Protein AF-A0A2V8T1A9-F1 (afdb_monomer_lite)

Structure (mmCIF, N/CA/C/O backbone):
data_AF-A0A2V8T1A9-F1
#
_entry.id   AF-A0A2V8T1A9-F1
#
loop_
_atom_site.group_PDB
_atom_site.id
_atom_site.type_symbol
_atom_site.label_atom_id
_atom_site.label_alt_id
_atom_site.label_comp_id
_atom_site.label_asym_id
_atom_site.label_entity_id
_atom_site.label_seq_id
_atom_site.pdbx_PDB_ins_code
_atom_site.Cartn_x
_atom_site.Cartn_y
_atom_site.Cartn_z
_atom_site.occupancy
_atom_site.B_iso_or_equiv
_atom_site.auth_seq_id
_atom_site.auth_comp_id
_atom_site.auth_asym_id
_atom_site.auth_atom_id
_atom_site.pdbx_PDB_model_num
ATOM 1 N N . MET A 1 1 ? 2.220 25.540 -34.508 1.00 40.56 1 MET A N 1
ATOM 2 C CA . MET A 1 1 ? 2.182 24.066 -34.620 1.00 40.56 1 MET A CA 1
ATOM 3 C C . MET A 1 1 ? 3.247 23.520 -33.691 1.00 40.56 1 MET A C 1
ATOM 5 O O . MET A 1 1 ? 4.371 23.996 -33.775 1.00 40.56 1 MET A O 1
ATOM 9 N N . LYS A 1 2 ? 2.895 22.633 -32.755 1.00 31.25 2 LYS A N 1
ATOM 10 C CA . LYS A 1 2 ? 3.895 21.930 -31.942 1.00 31.25 2 LYS A CA 1
ATOM 11 C C . LYS A 1 2 ? 4.420 20.772 -32.790 1.00 31.25 2 LYS A C 1
ATOM 13 O O . LYS A 1 2 ? 3.633 19.917 -33.177 1.00 31.25 2 LYS A O 1
ATOM 18 N N . THR A 1 3 ? 5.698 20.794 -33.135 1.00 31.41 3 THR A N 1
ATOM 19 C CA . THR A 1 3 ? 6.398 19.665 -33.750 1.00 31.41 3 THR A CA 1
ATOM 20 C C . THR A 1 3 ? 7.050 18.853 -32.640 1.00 31.41 3 THR A C 1
ATOM 22 O O . THR A 1 3 ? 7.765 19.411 -31.810 1.00 31.41 3 THR A O 1
ATOM 25 N N . SER A 1 4 ? 6.781 17.552 -32.615 1.00 38.81 4 SER A N 1
ATOM 26 C CA . SER A 1 4 ? 7.483 16.597 -31.757 1.00 38.81 4 SER A CA 1
ATOM 27 C C . SER A 1 4 ? 8.535 15.887 -32.603 1.00 38.81 4 SER A C 1
ATOM 29 O O . SER A 1 4 ? 8.224 15.440 -33.705 1.00 38.81 4 SER A O 1
ATOM 31 N N . THR A 1 5 ? 9.766 15.796 -32.103 1.00 43.94 5 THR A N 1
ATOM 32 C CA . THR A 1 5 ? 10.889 15.165 -32.810 1.00 43.94 5 THR A CA 1
ATOM 33 C C . THR A 1 5 ? 11.293 13.894 -32.075 1.00 43.94 5 THR A C 1
ATOM 35 O O . THR A 1 5 ? 11.560 13.941 -30.876 1.00 43.94 5 THR A O 1
ATOM 38 N N . ILE A 1 6 ? 11.351 12.770 -32.792 1.00 52.09 6 ILE A N 1
ATOM 39 C CA . ILE A 1 6 ? 11.917 11.511 -32.296 1.00 52.09 6 ILE A CA 1
ATOM 40 C C . ILE A 1 6 ? 13.320 11.384 -32.890 1.00 52.09 6 ILE A C 1
ATOM 42 O O . ILE A 1 6 ? 13.476 11.375 -34.109 1.00 52.09 6 ILE A O 1
ATOM 46 N N . THR A 1 7 ? 14.335 11.310 -32.029 1.00 58.59 7 THR A N 1
ATOM 47 C CA . THR A 1 7 ? 15.741 11.213 -32.439 1.00 58.59 7 THR A CA 1
ATOM 48 C C . THR A 1 7 ? 16.256 9.805 -32.175 1.00 58.59 7 THR A C 1
ATOM 50 O O . THR A 1 7 ? 16.168 9.314 -31.052 1.00 58.59 7 THR A O 1
ATOM 53 N N . PHE A 1 8 ? 16.823 9.169 -33.200 1.00 63.22 8 PHE A N 1
ATOM 54 C CA . PHE A 1 8 ? 17.498 7.880 -33.073 1.00 63.22 8 PHE A CA 1
ATOM 55 C C . PHE A 1 8 ? 19.008 8.095 -33.029 1.00 63.22 8 PHE A C 1
ATOM 57 O O . PHE A 1 8 ? 19.596 8.617 -33.975 1.00 63.22 8 PHE A O 1
ATOM 64 N N . GLU A 1 9 ? 19.637 7.677 -31.934 1.00 73.25 9 GLU A N 1
ATOM 65 C CA . GLU A 1 9 ? 21.089 7.723 -31.786 1.00 73.25 9 GLU A CA 1
ATOM 66 C C . GLU A 1 9 ? 21.690 6.347 -32.063 1.00 73.25 9 GLU A C 1
ATOM 68 O O . GLU A 1 9 ? 21.367 5.35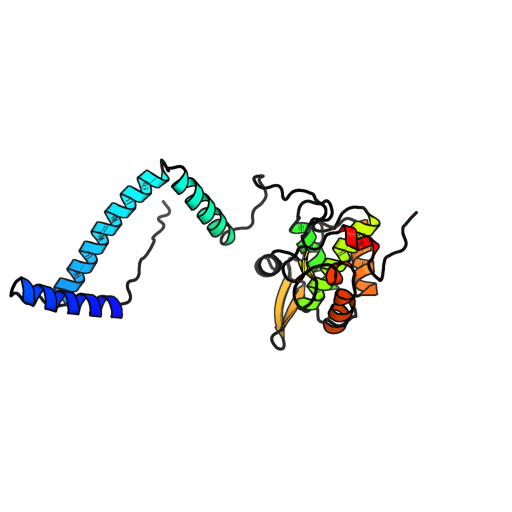4 -31.409 1.00 73.25 9 GLU A O 1
ATOM 73 N N . ILE A 1 10 ? 22.591 6.290 -33.041 1.00 76.69 10 ILE A N 1
ATOM 74 C CA . ILE A 1 10 ? 23.382 5.096 -33.322 1.00 76.69 10 ILE A CA 1
ATOM 75 C C . ILE A 1 10 ? 24.715 5.262 -32.590 1.00 76.69 10 ILE A C 1
ATOM 77 O O . ILE A 1 10 ? 25.430 6.226 -32.872 1.00 76.69 10 ILE A O 1
ATOM 81 N N . PRO A 1 11 ? 25.090 4.344 -31.678 1.00 83.94 11 PRO A N 1
ATOM 82 C CA . PRO A 1 11 ? 26.382 4.408 -31.014 1.00 83.94 11 PRO A CA 1
ATOM 83 C C . PRO A 1 11 ? 27.515 4.451 -32.041 1.00 83.94 11 PRO A C 1
ATOM 85 O O . PRO A 1 11 ? 27.629 3.559 -32.885 1.00 83.94 11 PRO A O 1
ATOM 88 N N . GLU A 1 12 ? 28.375 5.463 -31.945 1.00 83.62 12 GLU A N 1
ATOM 89 C CA . GLU A 1 12 ? 29.445 5.696 -32.921 1.00 83.62 12 GLU A CA 1
ATOM 90 C C . GLU A 1 12 ? 30.392 4.485 -33.026 1.00 83.62 12 GLU A C 1
ATOM 92 O O . GLU A 1 12 ? 30.843 4.152 -34.114 1.00 83.62 12 GLU A O 1
ATOM 97 N N . SER A 1 13 ? 30.602 3.735 -31.938 1.00 80.19 13 SER A N 1
ATOM 98 C CA . SER A 1 13 ? 31.380 2.486 -31.952 1.00 80.19 13 SER A CA 1
ATOM 99 C C . SER A 1 13 ? 30.778 1.397 -32.848 1.00 80.19 13 SER A C 1
ATOM 101 O O . SER A 1 13 ? 31.511 0.672 -33.520 1.00 80.19 13 SER A O 1
ATOM 103 N N . ARG A 1 14 ? 29.444 1.291 -32.905 1.00 81.50 14 ARG A N 1
ATOM 104 C CA . ARG A 1 14 ? 28.756 0.358 -33.810 1.00 81.50 14 ARG A CA 1
ATOM 105 C C . ARG A 1 14 ? 28.807 0.839 -35.247 1.00 81.50 14 ARG A C 1
ATOM 107 O O . ARG A 1 14 ? 29.031 0.031 -36.143 1.00 81.50 14 ARG A O 1
ATOM 114 N N . LEU A 1 15 ? 28.618 2.141 -35.458 1.00 82.75 15 LEU A N 1
ATOM 115 C CA . LEU A 1 15 ? 28.684 2.729 -36.791 1.00 82.75 15 LEU A CA 1
ATOM 116 C C . LEU A 1 15 ? 30.089 2.571 -37.385 1.00 82.75 15 LEU A C 1
ATOM 118 O O . LEU A 1 15 ? 30.219 2.221 -38.553 1.00 82.75 15 LEU A O 1
ATOM 122 N N . GLN A 1 16 ? 31.132 2.745 -36.572 1.00 84.50 16 GLN A N 1
ATOM 123 C CA . GLN A 1 16 ? 32.522 2.528 -36.971 1.00 84.50 16 GLN A CA 1
ATOM 124 C C . GLN A 1 16 ? 32.802 1.068 -37.335 1.00 84.50 16 GLN A C 1
ATOM 126 O O . GLN A 1 16 ? 33.364 0.828 -38.400 1.00 84.50 16 GLN A O 1
ATOM 131 N N . SER A 1 17 ? 32.364 0.105 -36.511 1.00 85.31 17 SER A N 1
ATOM 132 C CA . SER A 1 17 ? 32.513 -1.331 -36.813 1.00 85.31 17 SER A CA 1
ATOM 133 C C . SER A 1 17 ? 31.833 -1.697 -38.133 1.00 85.31 17 SER A C 1
ATOM 135 O O . SER A 1 17 ? 32.455 -2.288 -39.009 1.00 85.31 17 SER A O 1
ATOM 137 N N . LEU A 1 18 ? 30.583 -1.261 -38.315 1.00 83.75 18 LEU A N 1
ATOM 138 C CA . LEU A 1 18 ? 29.806 -1.537 -39.523 1.00 83.75 18 LEU A CA 1
ATOM 139 C C . LEU A 1 18 ? 30.418 -0.882 -40.767 1.00 83.75 18 LEU A C 1
ATOM 141 O O . LEU A 1 18 ? 30.467 -1.489 -41.832 1.00 83.75 18 LEU A O 1
ATOM 145 N N . THR A 1 19 ? 30.894 0.359 -40.640 1.00 88.19 19 THR A N 1
ATOM 146 C CA . THR A 1 19 ? 31.527 1.082 -41.751 1.00 88.19 19 THR A CA 1
ATOM 147 C C . THR A 1 19 ? 32.824 0.394 -42.178 1.00 88.19 19 THR A C 1
ATOM 149 O O . THR A 1 19 ? 33.081 0.293 -43.376 1.00 88.19 19 THR A O 1
ATOM 152 N N . ALA A 1 20 ? 33.620 -0.100 -41.223 1.00 84.31 20 ALA A N 1
ATOM 153 C CA . ALA A 1 20 ? 34.853 -0.830 -41.509 1.00 84.31 20 ALA A CA 1
ATOM 154 C C . ALA A 1 20 ? 34.568 -2.173 -42.204 1.00 84.31 20 ALA A C 1
ATOM 156 O O . ALA A 1 20 ? 35.136 -2.451 -43.255 1.00 84.31 20 ALA A O 1
ATOM 157 N N . GLU A 1 21 ? 33.612 -2.951 -41.689 1.00 87.88 21 GLU A N 1
ATOM 158 C CA . GLU A 1 21 ? 33.200 -4.226 -42.295 1.00 87.88 21 GLU A CA 1
ATOM 159 C C . GLU A 1 21 ? 32.645 -4.046 -43.717 1.00 87.88 21 GLU A C 1
ATOM 161 O O . GLU A 1 21 ? 32.976 -4.807 -44.628 1.00 87.88 21 GLU A O 1
ATOM 166 N N . LEU A 1 22 ? 31.834 -3.006 -43.941 1.00 86.06 22 LEU A N 1
ATOM 167 C CA . LEU A 1 22 ? 31.307 -2.688 -45.269 1.00 86.06 22 LEU A CA 1
ATOM 168 C C . LEU A 1 22 ? 32.400 -2.215 -46.226 1.00 86.06 22 LEU A C 1
ATOM 170 O O . LEU A 1 22 ? 32.347 -2.550 -47.407 1.00 86.06 22 LEU A O 1
ATOM 174 N N . GLN A 1 23 ? 33.390 -1.461 -45.747 1.00 87.75 23 GLN A N 1
ATOM 175 C CA . GLN A 1 23 ? 34.533 -1.059 -46.565 1.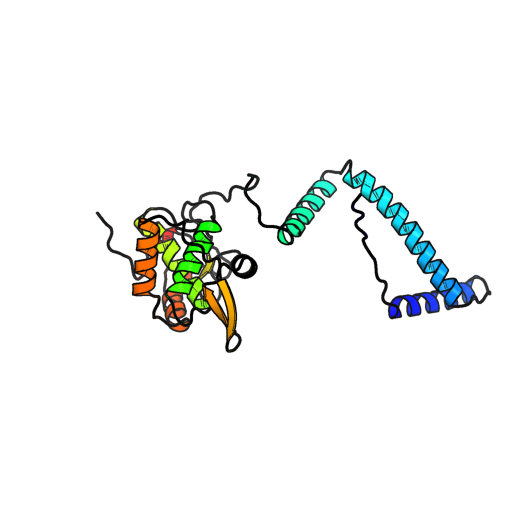00 87.75 23 GLN A CA 1
ATOM 176 C C . GLN A 1 23 ? 35.310 -2.277 -47.060 1.00 87.75 23 GLN A C 1
ATOM 178 O O . GLN A 1 23 ? 35.586 -2.370 -48.259 1.00 87.75 23 GLN A O 1
ATOM 183 N N . ASP A 1 24 ? 35.607 -3.215 -46.161 1.00 86.25 24 ASP A N 1
ATOM 184 C CA . ASP A 1 24 ? 36.315 -4.450 -46.494 1.00 86.25 24 ASP A CA 1
ATOM 185 C C . ASP A 1 24 ? 35.513 -5.302 -47.488 1.00 86.25 24 ASP A C 1
ATOM 187 O O . ASP A 1 24 ? 36.070 -5.780 -48.480 1.00 86.25 24 ASP A O 1
ATOM 191 N N . SER A 1 25 ? 34.194 -5.422 -47.293 1.00 85.19 25 SER A N 1
ATOM 192 C CA . SER A 1 25 ? 33.310 -6.158 -48.210 1.00 85.19 25 SER A CA 1
ATOM 193 C C . SER A 1 25 ? 33.217 -5.497 -49.589 1.00 85.19 25 SER A C 1
ATOM 195 O O . SER A 1 25 ? 33.395 -6.164 -50.603 1.00 85.19 25 SER A O 1
ATOM 197 N N . ILE A 1 26 ? 32.999 -4.178 -49.662 1.00 84.50 26 ILE A N 1
ATOM 198 C CA . ILE A 1 26 ? 32.898 -3.447 -50.939 1.00 84.50 26 ILE A CA 1
ATOM 199 C C . ILE A 1 26 ? 34.225 -3.513 -51.701 1.00 84.50 26 ILE A C 1
ATOM 201 O O . ILE A 1 26 ? 34.236 -3.660 -52.925 1.00 84.50 26 ILE A O 1
ATOM 205 N N . LYS A 1 27 ? 35.352 -3.437 -50.990 1.00 87.12 27 LYS A N 1
ATOM 206 C CA . LYS A 1 27 ? 36.679 -3.595 -51.585 1.00 87.12 27 LYS A CA 1
ATOM 207 C C . LYS A 1 27 ? 36.878 -5.006 -52.140 1.00 87.12 27 LYS A C 1
ATOM 209 O O . LYS A 1 27 ? 37.437 -5.138 -53.228 1.00 87.12 27 LYS A O 1
ATOM 214 N N . ALA A 1 28 ? 36.413 -6.034 -51.430 1.00 85.19 28 ALA A N 1
ATOM 215 C CA . ALA A 1 28 ? 36.489 -7.423 -51.878 1.00 85.19 28 ALA A CA 1
ATOM 216 C C . ALA A 1 28 ? 35.598 -7.701 -53.103 1.00 85.19 28 ALA A C 1
ATOM 218 O O . ALA A 1 28 ? 36.047 -8.365 -54.037 1.00 85.19 28 ALA A O 1
ATOM 219 N N . ASP A 1 29 ? 34.382 -7.152 -53.130 1.00 82.94 29 ASP A N 1
ATOM 220 C CA . ASP A 1 29 ? 33.377 -7.459 -54.155 1.00 82.94 29 ASP A CA 1
ATOM 221 C C . ASP A 1 29 ? 33.501 -6.577 -55.408 1.00 82.94 29 ASP A C 1
ATOM 223 O O . ASP A 1 29 ? 33.353 -7.049 -56.537 1.00 82.94 29 ASP A O 1
ATOM 227 N N . CYS A 1 30 ? 33.796 -5.288 -55.223 1.00 83.00 30 CYS A N 1
ATOM 228 C CA . CYS A 1 30 ? 33.811 -4.284 -56.292 1.00 83.00 30 CYS A CA 1
ATOM 229 C C . CYS A 1 30 ? 35.227 -3.797 -56.645 1.00 83.00 30 CYS A C 1
ATOM 231 O O . CYS A 1 30 ? 35.384 -2.956 -57.534 1.00 83.00 30 CYS A O 1
ATOM 233 N N . GLY A 1 31 ? 36.261 -4.259 -55.928 1.00 83.94 31 GLY A N 1
ATOM 234 C CA . GLY A 1 31 ? 37.667 -3.897 -56.161 1.00 83.94 31 GLY A CA 1
ATOM 235 C C . GLY A 1 31 ? 38.014 -2.427 -55.888 1.00 83.94 31 GLY A C 1
ATOM 236 O O . GLY A 1 31 ? 39.126 -1.996 -56.188 1.00 83.94 31 GLY A O 1
ATOM 237 N N . THR A 1 32 ? 37.074 -1.647 -55.351 1.00 80.69 32 THR A N 1
ATOM 238 C CA . THR A 1 32 ? 37.191 -0.194 -55.175 1.00 80.69 32 THR A CA 1
ATOM 239 C C . THR A 1 32 ? 37.176 0.148 -53.693 1.00 80.69 32 THR A C 1
ATOM 241 O O . THR A 1 32 ? 36.273 -0.253 -52.964 1.00 80.69 32 THR A O 1
ATOM 244 N N . GLU A 1 33 ? 38.171 0.911 -53.245 1.00 85.44 33 GLU A N 1
ATOM 245 C CA . GLU A 1 33 ? 38.298 1.332 -51.851 1.00 85.44 33 GLU A CA 1
ATOM 246 C C . GLU A 1 33 ? 37.738 2.745 -51.674 1.00 85.44 33 GLU A C 1
ATOM 248 O O . GLU A 1 33 ? 38.315 3.731 -52.137 1.00 85.44 33 GLU A O 1
ATOM 253 N N . TYR A 1 34 ? 36.586 2.839 -51.015 1.00 85.25 34 TYR A N 1
ATOM 254 C CA . TYR A 1 34 ? 35.950 4.116 -50.703 1.00 85.25 34 TYR A CA 1
ATOM 255 C C . TYR A 1 34 ? 36.413 4.631 -49.341 1.00 85.25 34 TYR A C 1
ATOM 257 O O . TYR A 1 34 ? 36.626 3.825 -48.436 1.00 85.25 34 TYR A O 1
ATOM 265 N N . PRO A 1 35 ? 36.527 5.956 -49.139 1.00 90.75 35 PRO A N 1
ATOM 266 C CA . PRO A 1 35 ? 36.797 6.513 -47.820 1.00 90.75 35 PRO A CA 1
ATOM 267 C C . PRO A 1 35 ? 35.728 6.096 -46.802 1.00 90.75 35 PRO A C 1
ATOM 269 O O . PRO A 1 35 ? 34.532 6.121 -47.104 1.00 90.75 35 PRO A O 1
ATOM 272 N N . LEU A 1 36 ? 36.147 5.798 -45.568 1.00 81.38 36 LEU A N 1
ATOM 273 C CA . LEU A 1 36 ? 35.234 5.443 -44.473 1.00 81.38 36 LEU A CA 1
ATOM 274 C C . LEU A 1 36 ? 34.152 6.509 -44.249 1.00 81.38 36 LEU A C 1
ATOM 276 O O . LEU A 1 36 ? 33.008 6.173 -43.974 1.00 81.38 36 LEU A O 1
ATOM 280 N N . SER A 1 37 ? 34.472 7.796 -44.418 1.00 84.25 37 SER A N 1
ATOM 281 C CA . SER A 1 37 ? 33.490 8.882 -44.305 1.00 84.25 37 SER A CA 1
ATOM 282 C C . SER A 1 37 ? 32.392 8.808 -45.369 1.00 84.25 37 SER A C 1
ATOM 284 O O . SER A 1 37 ? 31.233 9.085 -45.070 1.00 84.25 37 SER A O 1
ATOM 286 N N . THR A 1 38 ? 32.734 8.406 -46.595 1.00 87.12 38 THR A N 1
ATOM 287 C CA . THR A 1 38 ? 31.775 8.227 -47.690 1.00 87.12 38 THR A CA 1
ATOM 288 C C . THR A 1 38 ? 30.838 7.065 -47.392 1.00 87.12 38 THR A C 1
ATOM 290 O O . THR A 1 38 ? 29.626 7.237 -47.464 1.00 87.12 38 THR A O 1
ATOM 293 N N . ILE A 1 39 ? 31.386 5.919 -46.978 1.00 85.06 39 ILE A N 1
ATOM 294 C CA . ILE A 1 39 ? 30.593 4.736 -46.615 1.00 85.06 39 ILE A CA 1
ATOM 295 C C . ILE A 1 39 ? 29.688 5.053 -45.424 1.00 85.06 39 ILE A C 1
ATOM 297 O O . ILE A 1 39 ? 28.495 4.772 -45.471 1.00 85.06 39 ILE A O 1
ATOM 301 N N . ARG A 1 40 ? 30.228 5.709 -44.390 1.00 88.25 40 ARG A N 1
ATOM 302 C CA . ARG A 1 40 ? 29.473 6.133 -43.206 1.00 88.25 40 ARG A CA 1
ATOM 303 C C . ARG A 1 40 ? 28.272 6.990 -43.591 1.00 88.25 40 ARG A C 1
ATOM 305 O O . ARG A 1 40 ? 27.164 6.703 -43.152 1.00 88.25 40 ARG A O 1
ATOM 312 N N . ASN A 1 41 ? 28.480 8.019 -44.412 1.00 86.44 41 ASN A N 1
ATOM 313 C CA . ASN A 1 41 ? 27.393 8.898 -44.839 1.00 86.44 41 ASN A CA 1
ATOM 314 C C . ASN A 1 41 ? 26.350 8.132 -45.663 1.00 86.44 41 ASN A C 1
ATOM 316 O O . ASN A 1 41 ? 25.164 8.265 -45.398 1.00 86.44 41 ASN A O 1
ATOM 320 N N . SER A 1 42 ? 26.774 7.249 -46.572 1.00 87.06 42 SER A N 1
ATOM 321 C CA . SER A 1 42 ? 25.847 6.416 -47.349 1.00 87.06 42 SER A CA 1
ATOM 322 C C . SER A 1 42 ? 25.041 5.440 -46.490 1.00 87.06 42 SER A C 1
ATOM 324 O O . SER A 1 42 ? 23.867 5.219 -46.769 1.00 87.06 42 SER A O 1
ATOM 326 N N . VAL A 1 43 ? 25.636 4.872 -45.437 1.00 83.12 43 VAL A N 1
ATOM 327 C CA . VAL A 1 43 ? 24.919 4.026 -44.468 1.00 83.12 43 VAL A CA 1
ATOM 328 C C . VAL A 1 43 ? 23.874 4.845 -43.717 1.00 83.12 43 VAL A C 1
ATOM 330 O O . VAL A 1 43 ? 22.741 4.392 -43.572 1.00 83.12 43 VAL A O 1
ATOM 333 N N . VAL A 1 44 ? 24.230 6.052 -43.271 1.00 81.69 44 VAL A N 1
ATOM 334 C CA . VAL A 1 44 ? 23.299 6.958 -42.584 1.00 81.69 44 VAL A CA 1
ATOM 335 C C . VAL A 1 44 ? 22.148 7.365 -43.506 1.00 81.69 44 VAL A C 1
ATOM 337 O O . VAL A 1 44 ? 20.993 7.249 -43.104 1.00 81.69 44 VAL A O 1
ATOM 340 N N . ASP A 1 45 ? 22.437 7.755 -44.747 1.00 82.50 45 ASP A N 1
ATOM 341 C CA . ASP A 1 45 ? 21.420 8.139 -45.733 1.00 82.50 45 ASP A CA 1
ATOM 342 C C . ASP A 1 45 ? 20.503 6.960 -46.086 1.00 82.50 45 ASP A C 1
ATOM 344 O O . ASP A 1 45 ? 19.280 7.103 -46.152 1.00 82.50 45 ASP A O 1
ATOM 348 N N . TRP A 1 46 ? 21.075 5.765 -46.266 1.00 83.75 46 TRP A N 1
ATOM 349 C CA . TRP A 1 46 ? 20.309 4.552 -46.538 1.00 83.75 46 TRP A CA 1
ATOM 350 C C . TRP A 1 46 ? 19.375 4.205 -45.376 1.00 83.75 46 TRP A C 1
ATOM 352 O O . TRP A 1 46 ? 18.187 3.961 -45.602 1.00 83.75 46 TRP A O 1
ATOM 362 N N . LEU A 1 47 ? 19.877 4.243 -44.137 1.00 78.38 47 LEU A N 1
ATOM 363 C CA . LEU A 1 47 ? 19.059 4.037 -42.941 1.00 78.38 47 LEU A CA 1
ATOM 364 C C . LEU A 1 47 ? 17.951 5.088 -42.837 1.00 78.38 47 LEU A C 1
ATOM 366 O O . LEU A 1 47 ? 16.809 4.720 -42.567 1.00 78.38 47 LEU A O 1
ATOM 370 N N . GLY A 1 48 ? 18.265 6.356 -43.114 1.00 74.69 48 GLY A N 1
ATOM 371 C CA . GLY A 1 48 ? 17.291 7.449 -43.152 1.00 74.69 48 GLY A CA 1
ATOM 372 C C . GLY A 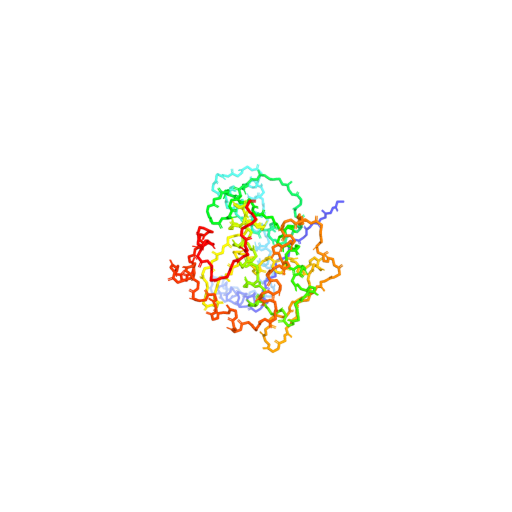1 48 ? 16.160 7.179 -44.144 1.00 74.69 48 GLY A C 1
ATOM 373 O O . GLY A 1 48 ? 14.997 7.157 -43.759 1.00 74.69 48 GLY A O 1
ATOM 374 N N . SER A 1 49 ? 16.495 6.835 -45.390 1.00 74.31 49 SER A N 1
ATOM 375 C CA . SER A 1 49 ? 15.487 6.528 -46.418 1.00 74.31 49 SER A CA 1
ATOM 376 C C . SER A 1 49 ? 14.603 5.324 -46.066 1.00 74.31 49 SER A C 1
ATOM 378 O O . SER A 1 49 ? 13.428 5.273 -46.422 1.00 74.31 49 SER A O 1
ATOM 380 N N . ARG A 1 50 ? 15.156 4.333 -45.353 1.00 74.62 50 ARG A N 1
ATOM 381 C CA . ARG A 1 50 ? 14.412 3.149 -44.910 1.00 74.62 50 ARG A CA 1
ATOM 382 C C . ARG A 1 50 ? 13.473 3.482 -43.753 1.00 74.62 50 ARG A C 1
ATOM 384 O O . ARG A 1 50 ? 12.382 2.924 -43.691 1.00 74.62 50 ARG A O 1
ATOM 391 N N . LEU A 1 51 ? 13.905 4.370 -42.858 1.00 72.44 51 LEU A N 1
ATOM 392 C CA . LEU A 1 51 ? 13.093 4.897 -41.764 1.00 72.44 51 LEU A CA 1
ATOM 393 C C . LEU A 1 51 ? 11.901 5.689 -42.300 1.00 72.44 51 LEU A C 1
ATOM 395 O O . LEU A 1 51 ? 10.799 5.462 -41.821 1.00 72.44 51 LEU A O 1
ATOM 399 N N . ASP A 1 52 ? 12.085 6.520 -43.326 1.00 70.56 52 ASP A N 1
ATOM 400 C CA . ASP A 1 52 ? 10.979 7.275 -43.932 1.00 70.56 52 ASP A CA 1
ATOM 401 C C . ASP A 1 52 ? 9.883 6.347 -44.483 1.00 70.56 52 ASP A C 1
ATOM 403 O O . ASP A 1 52 ? 8.705 6.526 -44.181 1.00 70.56 52 ASP A O 1
ATOM 407 N N . VAL A 1 53 ? 10.265 5.285 -45.202 1.00 72.00 53 VAL A N 1
ATOM 408 C CA . VAL A 1 53 ? 9.311 4.281 -45.716 1.00 72.00 53 VAL A CA 1
ATOM 409 C C . VAL A 1 53 ? 8.611 3.525 -44.582 1.00 72.00 53 VAL A C 1
ATOM 411 O O . VAL A 1 53 ? 7.415 3.256 -44.658 1.00 72.00 53 VAL A O 1
ATOM 414 N N . LEU A 1 54 ? 9.341 3.181 -43.518 1.00 66.88 54 LEU A N 1
ATOM 415 C CA . LEU A 1 54 ? 8.751 2.549 -42.334 1.00 66.88 54 LEU A CA 1
ATOM 416 C C . LEU A 1 54 ? 7.779 3.485 -41.607 1.00 66.88 54 LEU A C 1
ATOM 418 O O . LEU A 1 54 ? 6.795 3.012 -41.046 1.00 66.88 54 LEU A O 1
ATOM 422 N N . LEU A 1 55 ? 8.046 4.792 -41.605 1.00 63.88 55 LEU A N 1
ATOM 423 C CA . LEU A 1 55 ? 7.176 5.790 -40.991 1.00 63.88 55 LEU A CA 1
ATOM 424 C C . LEU A 1 55 ? 5.882 5.981 -41.786 1.00 63.88 55 LEU A C 1
ATOM 426 O O . LEU A 1 55 ? 4.823 6.088 -41.170 1.00 63.88 55 LEU A O 1
ATOM 430 N N . GLU A 1 56 ? 5.942 5.979 -43.119 1.00 68.94 56 GLU A N 1
ATOM 431 C CA . GLU A 1 56 ? 4.739 6.010 -43.963 1.00 68.94 56 GLU A CA 1
ATOM 432 C C . GLU A 1 56 ? 3.868 4.759 -43.752 1.00 68.94 56 GLU A C 1
ATOM 434 O O . GLU A 1 56 ? 2.673 4.888 -43.483 1.00 68.94 56 GLU A O 1
ATOM 439 N N . ASP A 1 57 ? 4.462 3.558 -43.754 1.00 69.06 57 ASP A N 1
ATOM 440 C CA . ASP A 1 57 ? 3.736 2.302 -43.485 1.00 69.06 57 ASP A CA 1
ATOM 441 C C . ASP A 1 57 ? 3.136 2.271 -42.068 1.00 69.06 57 ASP A C 1
ATOM 443 O O . ASP A 1 57 ? 1.989 1.867 -41.861 1.00 69.06 57 ASP A O 1
ATOM 447 N N . ALA A 1 58 ? 3.885 2.760 -41.075 1.00 61.78 58 ALA A N 1
ATOM 448 C CA . ALA A 1 58 ? 3.385 2.887 -39.713 1.00 61.78 58 ALA A CA 1
ATOM 449 C C . ALA A 1 58 ? 2.191 3.849 -39.634 1.00 61.78 58 ALA A C 1
ATOM 451 O O . ALA A 1 58 ? 1.248 3.578 -38.893 1.00 61.78 58 ALA A O 1
ATOM 452 N N . PHE A 1 59 ? 2.200 4.947 -40.393 1.00 58.38 59 PHE A N 1
ATOM 453 C CA . PHE A 1 59 ? 1.105 5.915 -40.410 1.00 58.38 59 PHE A CA 1
ATOM 454 C C . PHE A 1 59 ? -0.185 5.319 -40.994 1.00 58.38 59 PHE A C 1
ATOM 456 O O . PHE A 1 59 ? -1.261 5.473 -40.407 1.00 58.38 59 PHE A O 1
ATOM 463 N N . ASP A 1 60 ? -0.085 4.570 -42.090 1.00 65.12 60 ASP A N 1
ATOM 464 C CA . ASP A 1 60 ? -1.232 3.872 -42.681 1.00 65.12 60 ASP A CA 1
ATOM 465 C C . ASP A 1 60 ? -1.793 2.806 -41.726 1.00 65.12 60 ASP A C 1
ATOM 467 O O . ASP A 1 60 ? -3.003 2.738 -41.485 1.00 65.12 60 ASP A O 1
ATOM 471 N N . ARG A 1 61 ? -0.918 2.027 -41.081 1.00 57.81 61 ARG A N 1
ATOM 472 C CA . ARG A 1 61 ? -1.329 1.027 -40.080 1.00 57.81 61 ARG A CA 1
ATOM 473 C C . ARG A 1 61 ? -1.924 1.653 -38.825 1.00 57.81 61 ARG A C 1
ATOM 475 O O . ARG A 1 61 ? -2.818 1.068 -38.228 1.00 57.81 61 ARG A O 1
ATOM 482 N N . LEU A 1 62 ? -1.476 2.838 -38.428 1.00 54.34 62 LEU A N 1
ATOM 483 C CA . LEU A 1 62 ? -2.032 3.574 -37.290 1.00 54.34 62 LEU A CA 1
ATOM 484 C C . LEU A 1 62 ? -3.404 4.179 -37.593 1.00 54.34 62 LEU A C 1
ATOM 486 O O . LEU A 1 62 ? -4.251 4.270 -36.705 1.00 54.34 62 LEU A O 1
ATOM 490 N N . THR A 1 63 ? -3.637 4.596 -38.836 1.00 57.81 63 THR A N 1
ATOM 491 C CA . THR A 1 63 ? -4.906 5.211 -39.250 1.00 57.81 63 THR A CA 1
ATOM 492 C C . THR A 1 63 ? -5.960 4.185 -39.667 1.00 57.81 63 THR A C 1
ATOM 494 O O . THR A 1 63 ? -7.152 4.496 -39.660 1.00 57.81 63 THR A O 1
ATOM 497 N N . SER A 1 64 ? -5.564 2.952 -39.995 1.00 54.59 64 SER A N 1
ATOM 498 C CA . SER A 1 64 ? -6.468 1.826 -40.276 1.00 54.59 64 SER A CA 1
ATOM 499 C C . SER A 1 64 ? -5.879 0.483 -39.798 1.00 54.59 64 SER A C 1
ATOM 501 O O . SER A 1 64 ? -5.499 -0.354 -40.620 1.00 54.59 64 SER A O 1
ATOM 503 N N . PRO A 1 65 ? -5.796 0.253 -38.472 1.00 54.81 65 PRO A N 1
ATOM 504 C CA . PRO A 1 65 ? -5.097 -0.898 -37.901 1.00 54.81 65 PRO A CA 1
ATOM 505 C C . PRO A 1 65 ? -5.836 -2.226 -38.085 1.00 54.81 65 PRO A C 1
ATOM 507 O O . PRO A 1 65 ? -7.065 -2.305 -38.035 1.00 54.81 65 PRO A O 1
ATOM 510 N N . SER A 1 66 ? -5.061 -3.306 -38.218 1.00 57.28 66 SER A N 1
ATOM 511 C CA . SER A 1 66 ? -5.565 -4.676 -38.083 1.00 57.28 66 SER A CA 1
ATOM 512 C C . SER A 1 66 ? -5.936 -4.987 -36.622 1.00 57.28 66 SER A C 1
ATOM 514 O O . SER A 1 66 ? -5.529 -4.279 -35.703 1.00 57.28 66 SER A O 1
ATOM 516 N N . PHE A 1 67 ? -6.698 -6.059 -36.374 1.00 44.88 67 PHE A N 1
ATOM 517 C CA . PHE A 1 67 ? -7.113 -6.423 -35.010 1.00 44.88 67 PHE A CA 1
ATOM 518 C C . PHE A 1 67 ? -5.927 -6.728 -34.074 1.00 44.88 67 PHE A C 1
ATOM 520 O O . PHE A 1 67 ? -5.965 -6.368 -32.900 1.00 44.88 67 PHE A O 1
ATOM 527 N N . GLU A 1 68 ? -4.868 -7.368 -34.579 1.00 46.12 68 GLU A N 1
ATOM 528 C CA . GLU A 1 68 ? -3.665 -7.651 -33.782 1.00 46.12 68 GLU A CA 1
ATOM 529 C C . GLU A 1 68 ? -2.849 -6.387 -33.514 1.00 46.12 68 GLU A C 1
ATOM 531 O O . GLU A 1 68 ? -2.438 -6.177 -32.374 1.00 46.12 68 GLU A O 1
ATOM 536 N N . ASP A 1 69 ? -2.714 -5.507 -34.510 1.00 49.16 69 ASP A N 1
ATOM 537 C CA . ASP A 1 69 ? -2.032 -4.223 -34.333 1.00 49.16 69 ASP A CA 1
ATOM 538 C C . ASP A 1 69 ? -2.781 -3.337 -33.335 1.00 49.16 69 ASP A C 1
ATOM 540 O O . ASP A 1 69 ? -2.171 -2.785 -32.427 1.00 49.16 69 ASP A O 1
ATOM 544 N N . ALA A 1 70 ? -4.111 -3.257 -33.430 1.00 47.75 70 ALA A N 1
ATOM 545 C CA . ALA A 1 70 ? -4.935 -2.495 -32.495 1.00 47.75 70 ALA A CA 1
ATOM 546 C C . ALA A 1 70 ? -4.811 -3.013 -31.052 1.00 47.75 70 ALA A C 1
ATOM 548 O O . ALA A 1 70 ? -4.769 -2.216 -30.115 1.00 47.75 70 ALA A O 1
ATOM 549 N N . ARG A 1 71 ? -4.718 -4.336 -30.859 1.00 51.16 71 ARG A N 1
ATOM 550 C CA . ARG A 1 71 ? -4.521 -4.946 -29.535 1.00 51.16 71 ARG A CA 1
ATOM 551 C C . ARG A 1 71 ? -3.131 -4.648 -28.973 1.00 51.16 71 ARG A C 1
ATOM 553 O O . ARG A 1 71 ? -3.007 -4.334 -27.791 1.00 51.16 71 ARG A O 1
ATOM 560 N N . ASP A 1 72 ? -2.096 -4.744 -29.798 1.00 51.62 72 ASP A N 1
ATOM 561 C CA . ASP A 1 72 ? -0.726 -4.472 -29.364 1.00 51.62 72 ASP A CA 1
ATOM 562 C C . ASP A 1 72 ? -0.510 -2.972 -29.110 1.00 51.62 72 ASP A C 1
ATOM 564 O O . ASP A 1 72 ? 0.141 -2.619 -28.125 1.00 51.62 72 ASP A O 1
ATOM 568 N N . PHE A 1 73 ? -1.144 -2.095 -29.900 1.00 51.75 73 PHE A N 1
ATOM 569 C CA . PHE A 1 73 ? -1.219 -0.658 -29.628 1.00 51.75 73 PHE A CA 1
ATOM 570 C C . PHE A 1 73 ? -1.985 -0.354 -28.344 1.00 51.75 73 PHE A C 1
ATOM 572 O O . PHE A 1 73 ? -1.513 0.463 -27.565 1.00 51.75 73 PHE A O 1
ATOM 579 N N . ALA A 1 74 ? -3.110 -1.022 -28.075 1.00 50.81 74 ALA A N 1
ATOM 580 C CA . ALA A 1 74 ? -3.831 -0.864 -26.812 1.00 50.81 74 ALA A CA 1
ATOM 581 C C . ALA A 1 74 ? -2.954 -1.251 -25.612 1.00 50.81 74 ALA A C 1
ATOM 583 O O . ALA A 1 74 ? -2.879 -0.503 -24.645 1.00 50.81 74 ALA A O 1
ATOM 584 N N . ARG A 1 75 ? -2.190 -2.346 -25.714 1.00 55.34 75 ARG A N 1
ATOM 585 C CA . ARG A 1 75 ? -1.215 -2.735 -24.683 1.00 55.34 75 ARG A CA 1
ATOM 586 C C . ARG A 1 75 ? -0.092 -1.701 -24.519 1.00 55.34 75 ARG A C 1
ATOM 588 O O . ARG A 1 75 ? 0.318 -1.418 -23.402 1.00 55.34 75 ARG A O 1
ATOM 595 N N . MET A 1 76 ? 0.409 -1.134 -25.616 1.00 54.12 76 MET A N 1
ATOM 596 C CA . MET A 1 76 ? 1.443 -0.091 -25.576 1.00 54.12 76 MET A CA 1
ATOM 597 C C . MET A 1 76 ? 0.918 1.249 -25.043 1.00 54.12 76 MET A C 1
ATOM 599 O O . MET A 1 76 ? 1.663 1.971 -24.387 1.00 54.12 76 MET A O 1
ATOM 603 N N . LEU A 1 77 ? -0.347 1.585 -25.305 1.00 53.09 77 LEU A N 1
ATOM 604 C CA . LEU A 1 77 ? -1.028 2.745 -24.732 1.00 53.09 77 LEU A CA 1
ATOM 605 C C . LEU A 1 77 ? -1.279 2.536 -23.236 1.00 53.09 77 LEU A C 1
ATOM 607 O O . LEU A 1 77 ? -0.972 3.439 -22.473 1.00 53.09 77 LEU A O 1
ATOM 611 N N . ASP A 1 78 ? -1.679 1.338 -22.800 1.00 49.69 78 ASP A N 1
ATOM 612 C CA . ASP A 1 78 ? -1.761 0.979 -21.374 1.00 49.69 78 ASP A CA 1
ATOM 613 C C . ASP A 1 78 ? -0.389 1.097 -20.674 1.00 49.69 78 ASP A C 1
ATOM 615 O O . ASP A 1 78 ? -0.289 1.519 -19.522 1.00 49.69 78 ASP A O 1
ATOM 619 N N . GLU A 1 79 ? 0.701 0.751 -21.366 1.00 46.34 79 GLU A N 1
ATOM 620 C CA . GLU A 1 79 ? 2.076 0.895 -20.864 1.00 46.34 79 GLU A CA 1
ATOM 621 C C . GLU A 1 79 ? 2.602 2.348 -20.931 1.00 46.34 79 GLU A C 1
ATOM 623 O O . GLU A 1 79 ? 3.471 2.728 -20.140 1.00 46.34 79 GLU A O 1
ATOM 628 N N . GLY A 1 80 ? 2.081 3.166 -21.852 1.00 36.06 80 GLY A N 1
ATOM 629 C CA . GLY A 1 80 ? 2.435 4.575 -22.058 1.00 36.06 80 GLY A CA 1
ATOM 630 C C . GLY A 1 80 ? 1.650 5.553 -21.174 1.00 36.06 80 GLY A C 1
ATOM 631 O O . GLY A 1 80 ? 2.244 6.485 -20.631 1.00 36.06 80 GLY A O 1
ATOM 632 N N . GLU A 1 81 ? 0.357 5.307 -20.950 1.00 33.50 81 GLU A N 1
ATOM 633 C CA . GLU A 1 81 ? -0.487 6.024 -19.980 1.00 33.50 81 GLU A CA 1
ATOM 634 C C . GLU A 1 81 ? 0.005 5.798 -18.542 1.00 33.50 81 GLU A C 1
ATOM 636 O O . GLU A 1 81 ? -0.027 6.719 -17.730 1.00 33.50 81 GLU A O 1
ATOM 641 N N . LYS A 1 82 ? 0.617 4.641 -18.241 1.00 39.88 82 LYS A N 1
ATOM 642 C CA . LYS A 1 82 ? 1.331 4.403 -16.969 1.00 39.88 82 LYS A CA 1
ATOM 643 C C . LYS A 1 82 ? 2.501 5.368 -16.701 1.00 39.88 82 LYS A C 1
ATOM 645 O O . LYS A 1 82 ? 2.983 5.420 -15.572 1.00 39.88 82 LYS A O 1
ATOM 650 N N . LYS A 1 83 ? 2.983 6.121 -17.701 1.00 35.09 83 LYS A N 1
ATOM 651 C CA . LYS A 1 83 ? 4.120 7.058 -17.575 1.00 35.09 83 LYS A CA 1
ATOM 652 C C . LYS A 1 83 ? 3.762 8.542 -17.699 1.00 35.09 83 LYS A C 1
ATOM 654 O O . LYS A 1 83 ? 4.626 9.368 -17.405 1.00 35.09 83 LYS A O 1
ATOM 659 N N . ALA A 1 84 ? 2.547 8.904 -18.112 1.00 34.38 84 ALA A N 1
ATOM 660 C CA . ALA A 1 84 ? 2.166 10.299 -18.317 1.00 34.38 84 ALA A CA 1
ATOM 661 C C . ALA A 1 84 ? 0.725 10.580 -17.847 1.00 34.38 84 ALA A C 1
ATOM 663 O O . ALA A 1 84 ? -0.233 10.259 -18.532 1.00 34.38 84 ALA A O 1
ATOM 664 N N . GLU A 1 85 ? 0.641 11.283 -16.714 1.00 30.11 85 GLU A N 1
ATOM 665 C CA . GLU A 1 85 ? -0.497 12.045 -16.168 1.00 30.11 85 GLU A CA 1
ATOM 666 C C . GLU A 1 85 ? -1.598 11.347 -15.341 1.00 30.11 85 GLU A C 1
ATOM 668 O O . GLU A 1 85 ? -2.207 10.350 -15.706 1.00 30.11 85 GLU A O 1
ATOM 673 N N . ILE A 1 86 ? -1.875 12.012 -14.208 1.00 45.59 86 ILE A N 1
ATOM 674 C CA . ILE A 1 86 ? -2.999 11.875 -13.269 1.00 45.59 86 ILE A CA 1
ATOM 675 C C . ILE A 1 86 ? -4.331 11.712 -14.023 1.00 45.59 86 ILE A C 1
ATOM 677 O O . ILE A 1 86 ? -4.799 12.697 -14.601 1.00 45.59 86 ILE A O 1
ATOM 681 N N . PRO A 1 87 ? -5.040 10.572 -13.951 1.00 32.19 87 PRO A N 1
ATOM 682 C CA . PRO A 1 87 ? -6.343 10.484 -14.598 1.00 32.19 87 PRO A CA 1
ATOM 683 C C . PRO A 1 87 ? -7.490 10.695 -13.607 1.00 32.19 87 PRO A C 1
ATOM 685 O O . PRO A 1 87 ? -7.782 9.865 -12.743 1.00 32.19 87 PRO A O 1
ATOM 688 N N . LYS A 1 88 ? -8.225 11.794 -13.814 1.00 34.97 88 LYS A N 1
ATOM 689 C CA . LYS A 1 88 ? -9.663 11.845 -13.531 1.00 34.97 88 LYS A CA 1
ATOM 690 C C . LYS A 1 88 ? -10.395 10.984 -14.573 1.00 34.97 88 LYS A C 1
ATOM 692 O O . LYS A 1 88 ? -10.549 11.404 -15.709 1.00 34.97 88 LYS A O 1
ATOM 697 N N . VAL A 1 89 ? -10.824 9.807 -14.115 1.00 45.56 89 VAL A N 1
ATOM 698 C CA . VAL A 1 89 ? -12.005 8.984 -14.469 1.00 45.56 89 VAL A CA 1
ATOM 699 C C . VAL A 1 89 ? -12.512 8.978 -15.926 1.00 45.56 89 VAL A C 1
ATOM 701 O O . VAL A 1 89 ? -13.117 9.954 -16.362 1.00 45.56 89 VAL A O 1
ATOM 704 N N . ALA A 1 90 ? -12.457 7.800 -16.575 1.00 33.56 90 ALA A N 1
ATOM 705 C CA . ALA A 1 90 ? -13.601 7.182 -17.281 1.00 33.56 90 ALA A CA 1
ATOM 706 C C . ALA A 1 90 ? -13.366 5.687 -17.652 1.00 33.56 90 ALA A C 1
ATOM 708 O O . ALA A 1 90 ? -12.717 5.368 -18.640 1.00 33.56 90 ALA A O 1
ATOM 709 N N . ASP A 1 91 ? -13.936 4.783 -16.845 1.00 35.69 91 ASP A N 1
ATOM 710 C CA . ASP A 1 91 ? -14.780 3.625 -17.221 1.00 35.69 91 ASP A CA 1
ATOM 711 C C . ASP A 1 91 ? -14.412 2.646 -18.365 1.00 35.69 91 ASP A C 1
ATOM 713 O O . ASP A 1 91 ? -15.245 2.373 -19.232 1.00 35.69 91 ASP A O 1
ATOM 717 N N . ALA A 1 92 ? -13.265 1.955 -18.304 1.00 31.06 92 ALA A N 1
ATOM 718 C CA . ALA A 1 92 ? -13.068 0.738 -19.119 1.00 31.06 92 ALA A CA 1
ATOM 719 C C . ALA A 1 92 ? -12.272 -0.406 -18.453 1.00 31.06 92 ALA A C 1
ATOM 721 O O . ALA A 1 92 ? -11.642 -1.197 -19.138 1.00 31.06 92 ALA A O 1
ATOM 722 N N . ALA A 1 93 ? -12.342 -0.542 -17.125 1.00 35.56 93 ALA A N 1
ATOM 723 C CA . ALA A 1 93 ? -12.127 -1.798 -16.388 1.00 35.56 93 ALA A CA 1
ATOM 724 C C . ALA A 1 93 ? -12.579 -1.586 -14.935 1.00 35.56 93 ALA A C 1
ATOM 726 O O . ALA A 1 93 ? -11.783 -1.252 -14.060 1.00 35.56 93 ALA A O 1
ATOM 727 N N . ILE A 1 94 ? -13.877 -1.726 -14.653 1.00 40.53 94 ILE A N 1
ATOM 728 C CA . ILE A 1 94 ? -14.351 -1.707 -13.264 1.00 40.53 94 ILE A CA 1
ATOM 729 C C . ILE A 1 94 ? -13.744 -2.933 -12.575 1.00 40.53 94 ILE A C 1
ATOM 731 O O . ILE A 1 94 ? -14.175 -4.057 -12.829 1.00 40.53 94 ILE A O 1
ATOM 735 N N . GLY A 1 95 ? -12.729 -2.727 -11.730 1.00 52.78 95 GLY A N 1
ATOM 736 C CA . GLY A 1 95 ? -12.169 -3.771 -10.874 1.00 52.78 95 GLY A CA 1
ATOM 737 C C . GLY A 1 95 ? -13.305 -4.436 -10.101 1.00 52.78 95 GLY A C 1
ATOM 738 O O . GLY A 1 95 ? -13.930 -3.803 -9.249 1.00 52.78 95 GLY A O 1
ATOM 739 N N . ALA A 1 96 ? -13.641 -5.671 -10.476 1.00 61.12 96 ALA A N 1
ATOM 740 C CA . ALA A 1 96 ? -14.867 -6.317 -10.033 1.00 61.12 96 ALA A CA 1
ATOM 741 C C . ALA A 1 96 ? -14.907 -6.410 -8.503 1.00 61.12 96 ALA A C 1
ATOM 743 O O . ALA A 1 96 ? -14.011 -6.979 -7.884 1.00 61.12 96 ALA A O 1
ATOM 744 N N . VAL A 1 97 ? -15.971 -5.877 -7.906 1.00 75.94 97 VAL A N 1
ATOM 745 C CA . VAL A 1 97 ? -16.280 -6.006 -6.479 1.00 75.94 97 VAL A CA 1
ATOM 746 C C . VAL A 1 97 ? -16.367 -7.491 -6.127 1.00 75.94 97 VAL A C 1
ATOM 748 O O . VAL A 1 97 ? -17.252 -8.192 -6.615 1.00 75.94 97 VAL A O 1
ATOM 751 N N . ASN A 1 98 ? -15.447 -7.989 -5.301 1.00 79.69 98 ASN A N 1
ATOM 752 C CA . ASN A 1 98 ? -15.394 -9.404 -4.936 1.00 79.69 98 ASN A CA 1
ATOM 753 C C . ASN A 1 98 ? -14.753 -9.615 -3.549 1.00 79.69 98 ASN A C 1
ATOM 755 O O . ASN A 1 98 ? -14.436 -8.656 -2.836 1.00 79.69 98 ASN A O 1
ATOM 759 N N . ILE A 1 99 ? -14.583 -10.879 -3.149 1.00 79.12 99 ILE A N 1
ATOM 760 C CA . ILE A 1 99 ? -14.016 -11.259 -1.844 1.00 79.12 99 ILE A CA 1
ATOM 761 C C . ILE A 1 99 ? -12.548 -10.837 -1.661 1.00 79.12 99 ILE A C 1
ATOM 763 O O . ILE A 1 99 ? -12.082 -10.754 -0.531 1.00 79.12 99 ILE A O 1
ATOM 767 N N . PHE A 1 100 ? -11.818 -10.549 -2.736 1.00 85.19 100 PHE A N 1
ATOM 768 C CA . PHE A 1 100 ? -10.421 -10.105 -2.723 1.00 85.19 100 PHE A CA 1
ATOM 769 C C . PHE A 1 100 ? -10.272 -8.582 -2.738 1.00 85.19 100 PHE A C 1
ATOM 771 O O . PHE A 1 100 ? -9.186 -8.090 -2.469 1.00 85.19 100 PHE A O 1
ATOM 778 N N . THR A 1 101 ? -11.344 -7.828 -2.998 1.00 85.81 101 THR A N 1
ATOM 779 C CA . THR A 1 101 ? -11.356 -6.355 -2.893 1.00 85.81 101 THR A CA 1
ATOM 780 C C . THR A 1 101 ? -12.117 -5.860 -1.657 1.00 85.81 101 THR A C 1
ATOM 782 O O . THR A 1 101 ? -12.333 -4.662 -1.460 1.00 85.81 101 THR A O 1
ATOM 785 N N . GLY A 1 102 ? -12.581 -6.789 -0.814 1.00 88.62 102 GLY A N 1
ATOM 786 C CA . GLY A 1 102 ? -13.390 -6.486 0.361 1.00 88.62 102 GLY A CA 1
ATOM 787 C C . GLY A 1 102 ? -14.688 -5.786 -0.021 1.00 88.62 102 GLY A C 1
ATOM 788 O O . GLY A 1 102 ? -15.074 -4.808 0.614 1.00 88.62 102 GLY A O 1
ATOM 789 N N . HIS A 1 103 ? -15.329 -6.243 -1.097 1.00 84.56 103 HIS A N 1
ATOM 790 C CA . HIS A 1 103 ? -16.573 -5.678 -1.619 1.00 84.56 103 HIS A CA 1
ATOM 791 C C . HIS A 1 103 ? -16.515 -4.164 -1.916 1.00 84.56 103 HIS A C 1
ATOM 793 O O . HIS A 1 103 ? -17.502 -3.446 -1.735 1.00 84.56 103 HIS A O 1
ATOM 799 N N . ARG A 1 104 ? -15.376 -3.668 -2.414 1.00 88.31 104 ARG A N 1
ATOM 800 C CA . ARG A 1 104 ? -15.234 -2.289 -2.904 1.00 88.31 104 ARG A CA 1
ATOM 801 C C . ARG A 1 104 ? -14.431 -2.256 -4.195 1.00 88.31 104 ARG A C 1
ATOM 803 O O . ARG A 1 104 ? -13.523 -3.058 -4.376 1.00 88.31 104 ARG A O 1
ATOM 810 N N . THR A 1 105 ? -14.745 -1.317 -5.073 1.00 87.50 105 THR A N 1
ATOM 811 C CA . THR A 1 105 ? -13.841 -0.938 -6.161 1.00 87.50 105 THR A CA 1
ATOM 812 C C . THR A 1 105 ? -12.629 -0.224 -5.566 1.00 87.50 105 THR A C 1
ATOM 814 O O . THR A 1 105 ? -12.785 0.568 -4.633 1.00 87.50 105 THR A O 1
ATOM 817 N N . PHE A 1 106 ? -11.432 -0.502 -6.082 1.00 89.12 106 PHE A N 1
ATOM 818 C CA . PHE A 1 106 ? -10.227 0.191 -5.637 1.00 89.12 106 PHE A CA 1
ATOM 819 C C . PHE A 1 106 ? -10.372 1.712 -5.793 1.00 89.12 106 PHE A C 1
ATOM 821 O O . PHE A 1 106 ? -10.830 2.203 -6.825 1.00 89.12 106 PHE A O 1
ATOM 828 N N . SER A 1 107 ? -9.988 2.451 -4.755 1.00 88.00 107 SER A N 1
ATOM 829 C CA . SER A 1 107 ? -10.005 3.909 -4.704 1.00 88.00 107 SER A CA 1
ATOM 830 C C . SER A 1 107 ? -8.632 4.407 -4.272 1.00 88.00 107 SER A C 1
ATOM 832 O O . SER A 1 107 ? -8.263 4.320 -3.097 1.00 88.00 107 SER A O 1
ATOM 834 N N . LEU A 1 108 ? -7.891 4.973 -5.229 1.00 85.94 108 LEU A N 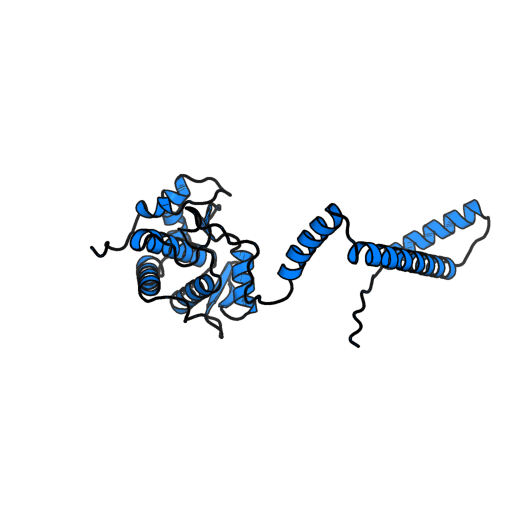1
ATOM 835 C CA . LEU A 1 108 ? -6.597 5.599 -4.962 1.00 85.94 108 LEU A CA 1
ATOM 836 C C . LEU A 1 108 ? -6.731 6.742 -3.948 1.00 85.94 108 LEU A C 1
ATOM 838 O O . LEU A 1 108 ? -5.883 6.884 -3.079 1.00 85.94 108 LEU A O 1
ATOM 842 N N . GLU A 1 109 ? -7.824 7.506 -3.993 1.00 87.00 109 GLU A N 1
ATOM 843 C CA . GLU A 1 109 ? -8.103 8.591 -3.043 1.00 87.00 109 GLU A CA 1
ATOM 844 C C . GLU A 1 109 ? -8.235 8.091 -1.598 1.00 87.00 109 GLU A C 1
ATOM 846 O O . GLU A 1 109 ? -7.743 8.735 -0.669 1.00 87.00 109 GLU A O 1
ATOM 851 N N . LYS A 1 110 ? -8.891 6.942 -1.381 1.00 93.31 110 LYS A N 1
ATOM 852 C CA . LYS A 1 110 ? -8.992 6.329 -0.047 1.00 93.31 110 LYS A CA 1
ATOM 853 C C . LYS A 1 110 ? -7.670 5.711 0.389 1.00 93.31 110 LYS A C 1
ATOM 855 O O . LYS A 1 110 ? -7.288 5.882 1.543 1.00 93.31 110 LYS A O 1
ATOM 860 N N . MET A 1 111 ? -6.949 5.057 -0.524 1.00 94.00 111 MET A N 1
ATOM 861 C CA . MET A 1 111 ? -5.602 4.545 -0.251 1.00 94.00 111 MET A CA 1
ATOM 862 C C . MET A 1 111 ? -4.651 5.680 0.159 1.00 94.00 111 MET A C 1
ATOM 864 O O . MET A 1 111 ? -3.994 5.589 1.193 1.00 94.00 111 MET A O 1
ATOM 868 N N . ALA A 1 112 ? -4.643 6.783 -0.593 1.00 92.56 112 ALA A N 1
ATOM 869 C CA . ALA A 1 112 ? -3.876 7.987 -0.295 1.00 92.56 112 ALA A CA 1
ATOM 870 C C . ALA A 1 112 ? -4.196 8.521 1.106 1.00 92.56 112 ALA A C 1
ATOM 872 O O . ALA A 1 112 ? -3.282 8.775 1.886 1.00 92.56 112 ALA A O 1
ATOM 873 N N . ALA A 1 113 ? -5.481 8.623 1.459 1.00 94.38 113 ALA A N 1
ATOM 874 C CA . ALA A 1 113 ? -5.882 9.112 2.773 1.00 94.38 113 ALA A CA 1
ATOM 875 C C . ALA A 1 113 ? -5.506 8.162 3.918 1.00 94.38 113 ALA A C 1
ATOM 877 O O . ALA A 1 113 ? -5.086 8.629 4.973 1.00 94.38 113 ALA A O 1
ATOM 878 N N . MET A 1 114 ? -5.583 6.840 3.724 1.00 97.19 114 MET A N 1
ATOM 879 C CA . MET A 1 114 ? -5.089 5.869 4.712 1.00 97.19 114 MET A CA 1
ATOM 880 C C . MET A 1 114 ? -3.576 6.002 4.922 1.00 97.19 114 MET A C 1
ATOM 882 O O . MET A 1 114 ? -3.102 6.006 6.059 1.00 97.19 114 MET A O 1
ATOM 886 N N . VAL A 1 115 ? -2.816 6.130 3.831 1.00 96.25 115 VAL A N 1
ATOM 887 C CA . VAL A 1 115 ? -1.360 6.304 3.881 1.00 96.25 115 VAL A CA 1
ATOM 888 C C . VAL A 1 115 ? -0.996 7.613 4.586 1.00 96.25 115 VAL A C 1
ATOM 890 O O . VAL A 1 115 ? -0.207 7.580 5.531 1.00 96.25 115 VAL A O 1
ATOM 893 N N . SER A 1 116 ? -1.601 8.741 4.195 1.00 95.38 116 SER A N 1
ATOM 894 C CA . SER A 1 116 ? -1.400 10.038 4.855 1.00 95.38 116 SER A CA 1
ATOM 895 C C . SER A 1 116 ? -1.773 9.980 6.336 1.00 95.38 116 SER A C 1
ATOM 897 O O . SER A 1 116 ? -1.003 10.436 7.179 1.00 95.38 116 SER A O 1
ATOM 899 N N . TYR A 1 117 ? -2.901 9.348 6.676 1.00 96.69 117 TYR A N 1
ATOM 900 C CA . TYR A 1 117 ? -3.339 9.191 8.061 1.00 96.69 117 TYR A CA 1
ATOM 901 C C . TYR A 1 117 ? -2.267 8.507 8.923 1.00 96.69 117 TYR A C 1
ATOM 903 O O . TYR A 1 117 ? -1.926 9.012 10.000 1.00 96.69 117 TYR A O 1
ATOM 911 N N . PHE A 1 118 ? -1.712 7.383 8.452 1.00 97.19 118 PHE A N 1
ATOM 912 C CA . PHE A 1 118 ? -0.672 6.666 9.191 1.00 97.19 118 PHE A CA 1
ATOM 913 C C . PHE A 1 118 ? 0.657 7.418 9.202 1.00 97.19 118 PHE A C 1
ATOM 915 O O . PHE A 1 118 ? 1.323 7.413 10.237 1.00 97.19 118 PHE A O 1
ATOM 922 N N . ALA A 1 119 ? 1.023 8.085 8.106 1.00 95.69 119 ALA A N 1
ATOM 923 C CA . ALA A 1 119 ? 2.255 8.868 8.005 1.00 95.69 119 ALA A CA 1
ATOM 924 C C . ALA A 1 119 ? 2.276 10.084 8.944 1.00 95.69 119 ALA A C 1
ATOM 926 O O . ALA A 1 119 ? 3.344 10.485 9.398 1.00 95.69 119 ALA A O 1
ATOM 927 N N . GLU A 1 120 ? 1.113 10.641 9.287 1.00 93.88 120 GLU A N 1
ATOM 928 C CA . GLU A 1 120 ? 0.995 11.721 10.276 1.00 93.88 120 GLU A CA 1
ATOM 929 C C . GLU A 1 120 ? 1.085 11.240 11.734 1.00 93.88 120 GLU A C 1
ATOM 931 O O . GLU A 1 120 ? 1.465 12.010 12.615 1.00 93.88 120 GLU A O 1
ATOM 936 N N . ARG A 1 121 ? 0.683 9.995 12.018 1.00 91.44 121 ARG A N 1
ATOM 937 C CA . ARG A 1 121 ? 0.458 9.498 13.395 1.00 91.44 121 ARG A CA 1
ATOM 938 C C . ARG A 1 121 ? 1.446 8.434 13.845 1.00 91.44 121 ARG A C 1
ATOM 940 O O . ARG A 1 121 ? 1.463 8.067 15.019 1.00 91.44 121 ARG A O 1
ATOM 947 N N . THR A 1 122 ? 2.256 7.928 12.926 1.00 91.56 122 THR A N 1
ATOM 948 C CA . THR A 1 122 ? 3.177 6.829 13.187 1.00 91.56 122 THR A CA 1
ATOM 949 C C . THR A 1 122 ? 4.606 7.305 12.998 1.00 91.56 122 THR A C 1
ATOM 951 O O . THR A 1 122 ? 5.031 7.592 11.884 1.00 91.56 122 THR A O 1
ATOM 954 N N . ASN A 1 123 ? 5.373 7.320 14.086 1.00 84.81 123 ASN A N 1
ATOM 955 C CA . ASN A 1 123 ? 6.820 7.481 13.994 1.00 84.81 123 ASN A CA 1
ATOM 956 C C . ASN A 1 123 ? 7.448 6.237 13.353 1.00 84.81 123 ASN A C 1
ATOM 958 O O . ASN A 1 123 ? 6.925 5.120 13.492 1.00 84.81 123 ASN A O 1
ATOM 962 N N . ASP A 1 124 ? 8.581 6.431 12.677 1.00 90.06 124 ASP A N 1
ATOM 963 C CA . ASP A 1 124 ? 9.355 5.355 12.052 1.00 90.06 124 ASP A CA 1
ATOM 964 C C . ASP A 1 124 ? 8.493 4.481 11.123 1.00 90.06 124 ASP A C 1
ATOM 966 O O . ASP A 1 124 ? 8.509 3.243 11.172 1.00 90.06 124 ASP A O 1
ATOM 970 N N . LEU A 1 125 ? 7.659 5.133 10.306 1.00 95.75 125 LEU A N 1
ATOM 971 C CA . LEU A 1 125 ? 6.765 4.467 9.369 1.00 95.75 125 LEU A CA 1
ATOM 972 C C . LEU A 1 125 ? 7.544 3.964 8.151 1.00 95.75 125 LEU A C 1
ATOM 974 O O . LEU A 1 125 ? 7.551 4.562 7.079 1.00 95.75 125 LEU A O 1
ATOM 978 N N . TYR A 1 126 ? 8.206 2.828 8.325 1.00 94.88 126 TYR A N 1
ATOM 979 C CA . TYR A 1 126 ? 8.844 2.128 7.221 1.00 94.88 126 TYR A CA 1
ATOM 980 C C . TYR A 1 126 ? 7.816 1.428 6.331 1.00 94.88 126 TYR A C 1
ATOM 982 O O . TYR A 1 126 ? 6.762 0.985 6.798 1.00 94.88 126 TYR A O 1
ATOM 990 N N . LYS A 1 127 ? 8.170 1.224 5.064 1.00 93.69 127 LYS A N 1
ATOM 991 C CA . LYS A 1 127 ? 7.354 0.533 4.051 1.00 93.69 127 LYS A CA 1
ATOM 992 C C . LYS A 1 127 ? 6.705 -0.763 4.544 1.00 93.69 127 LYS A C 1
ATOM 994 O O . LYS A 1 127 ? 5.496 -0.949 4.425 1.00 93.69 127 LYS A O 1
ATOM 999 N N . THR A 1 128 ? 7.482 -1.639 5.182 1.00 91.88 128 THR A N 1
ATOM 1000 C CA . THR A 1 128 ? 6.962 -2.902 5.731 1.00 91.88 128 THR A CA 1
ATOM 1001 C C . THR A 1 128 ? 5.902 -2.668 6.805 1.00 91.88 128 THR A C 1
ATOM 1003 O O . THR A 1 128 ? 4.904 -3.382 6.831 1.00 91.88 128 THR A O 1
ATOM 1006 N N . LYS A 1 129 ? 6.084 -1.660 7.666 1.00 95.75 129 LYS A N 1
ATOM 1007 C CA . LYS A 1 129 ? 5.118 -1.293 8.708 1.00 95.75 129 LYS A CA 1
ATOM 1008 C C . LYS A 1 129 ? 3.841 -0.729 8.091 1.00 95.75 129 LYS A C 1
ATOM 1010 O O . LYS A 1 129 ? 2.761 -1.200 8.433 1.00 95.75 129 LYS A O 1
ATOM 1015 N N . LEU A 1 130 ? 3.963 0.189 7.132 1.00 97.06 130 LEU A N 1
ATOM 1016 C CA . LEU A 1 130 ? 2.820 0.760 6.418 1.00 97.06 130 LEU A CA 1
ATOM 1017 C C . LEU A 1 130 ? 1.962 -0.327 5.756 1.00 97.06 130 LEU A C 1
ATOM 1019 O O . LEU A 1 130 ? 0.757 -0.364 5.984 1.00 97.06 130 LEU A O 1
ATOM 1023 N N . ASN A 1 131 ? 2.573 -1.278 5.045 1.00 96.12 131 ASN A N 1
ATOM 1024 C CA . ASN A 1 131 ? 1.849 -2.395 4.422 1.00 96.12 131 ASN A CA 1
ATOM 1025 C C . ASN A 1 131 ? 0.990 -3.186 5.412 1.00 96.12 131 ASN A C 1
ATOM 1027 O O . ASN A 1 131 ? -0.127 -3.592 5.092 1.00 96.12 131 ASN A O 1
ATOM 1031 N N . LYS A 1 132 ? 1.497 -3.382 6.632 1.00 97.31 132 LYS A N 1
ATOM 1032 C CA . LYS A 1 132 ? 0.781 -4.101 7.690 1.00 97.31 132 LYS A CA 1
ATOM 1033 C C . LYS A 1 132 ? -0.368 -3.275 8.248 1.00 97.31 132 LYS A C 1
ATOM 1035 O O . LYS A 1 132 ? -1.459 -3.811 8.406 1.00 97.31 132 LYS A O 1
ATOM 1040 N N . LEU A 1 133 ? -0.151 -1.984 8.494 1.00 98.06 133 LEU A N 1
ATOM 1041 C CA . LEU A 1 133 ? -1.209 -1.085 8.963 1.00 98.06 133 LEU A CA 1
ATOM 1042 C C . LEU A 1 133 ? -2.350 -0.979 7.941 1.00 98.06 133 LEU A C 1
ATOM 1044 O O . LEU A 1 133 ? -3.513 -1.070 8.327 1.00 98.06 133 LEU A O 1
ATOM 1048 N N . LEU A 1 134 ? -2.027 -0.881 6.646 1.00 98.19 134 LEU A N 1
ATOM 1049 C CA . LEU A 1 134 ? -3.019 -0.881 5.567 1.00 98.19 134 LEU A CA 1
ATOM 1050 C C . LEU A 1 134 ? -3.823 -2.187 5.548 1.00 98.19 134 LEU A C 1
ATOM 1052 O O . LEU A 1 134 ? -5.049 -2.135 5.561 1.00 98.19 134 LEU A O 1
ATOM 1056 N N . PHE A 1 135 ? -3.147 -3.343 5.583 1.00 98.25 135 PHE A N 1
ATOM 1057 C CA . PHE A 1 135 ? -3.804 -4.656 5.636 1.00 98.25 135 PHE A CA 1
ATOM 1058 C C . PHE A 1 135 ? -4.793 -4.760 6.800 1.00 98.25 135 PHE A C 1
ATOM 1060 O O . PHE A 1 135 ? -5.958 -5.106 6.594 1.00 98.25 135 PHE A O 1
ATOM 1067 N N . TYR A 1 136 ? -4.359 -4.426 8.020 1.00 98.50 136 TYR A N 1
ATOM 1068 C CA . TYR A 1 136 ? -5.247 -4.510 9.176 1.00 98.50 136 TYR A CA 1
ATOM 1069 C C . TYR A 1 136 ? -6.388 -3.496 9.103 1.00 98.50 136 TYR A C 1
ATOM 1071 O O . TYR A 1 136 ? -7.494 -3.835 9.512 1.00 98.50 136 TYR A O 1
ATOM 1079 N N . ALA A 1 137 ? -6.169 -2.293 8.569 1.00 98.31 137 ALA A N 1
ATOM 1080 C CA . ALA A 1 137 ? -7.233 -1.307 8.392 1.00 98.31 137 ALA A CA 1
ATOM 1081 C C . ALA A 1 137 ? -8.320 -1.797 7.434 1.00 98.31 137 ALA A C 1
ATOM 1083 O O . ALA A 1 137 ? -9.500 -1.793 7.787 1.00 98.31 137 ALA A O 1
ATOM 1084 N N . ASP A 1 138 ? -7.924 -2.283 6.261 1.00 98.38 138 ASP A N 1
ATOM 1085 C CA . ASP A 1 138 ? -8.857 -2.777 5.254 1.00 98.38 138 ASP A CA 1
ATOM 1086 C C . ASP A 1 138 ? -9.641 -4.000 5.753 1.00 98.38 138 ASP A C 1
ATOM 1088 O O . ASP A 1 138 ? -10.873 -4.039 5.648 1.00 98.38 138 ASP A O 1
ATOM 1092 N N . PHE A 1 139 ? -8.957 -4.977 6.357 1.00 98.00 139 PHE A N 1
ATOM 1093 C CA . PHE A 1 139 ? -9.601 -6.189 6.871 1.00 98.00 139 PHE A CA 1
ATOM 1094 C C . PHE A 1 139 ? -10.469 -5.900 8.101 1.00 98.00 139 PHE A C 1
ATOM 1096 O O . PHE A 1 139 ? -11.570 -6.441 8.214 1.00 98.00 139 PHE A O 1
ATOM 1103 N N . THR A 1 140 ? -10.036 -5.011 8.999 1.00 98.19 140 THR A N 1
ATOM 1104 C CA . THR A 1 140 ? -10.843 -4.623 10.166 1.00 98.19 140 THR A CA 1
ATOM 1105 C C . THR A 1 140 ? -12.112 -3.897 9.733 1.00 98.19 140 THR A C 1
ATOM 1107 O O . THR A 1 140 ? -13.187 -4.234 10.226 1.00 98.19 140 THR A O 1
ATOM 1110 N N . ASN A 1 141 ? -12.024 -2.974 8.768 1.00 97.56 141 ASN A N 1
ATOM 1111 C CA . ASN A 1 141 ? -13.201 -2.276 8.249 1.00 97.56 141 ASN A CA 1
ATOM 1112 C C . ASN A 1 141 ? -14.166 -3.241 7.547 1.00 97.56 141 ASN A C 1
ATOM 1114 O O . ASN A 1 141 ? -15.383 -3.138 7.694 1.00 97.56 141 ASN A O 1
ATOM 1118 N N . TYR A 1 142 ? -13.628 -4.230 6.827 1.00 95.62 142 TYR A N 1
ATOM 1119 C CA . TYR A 1 142 ? -14.439 -5.285 6.226 1.00 95.62 142 TYR A CA 1
ATOM 1120 C C . TYR A 1 142 ? -15.163 -6.129 7.278 1.00 95.62 142 TYR A C 1
ATOM 1122 O O . TYR A 1 142 ? -16.353 -6.401 7.128 1.00 95.62 142 TYR A O 1
ATOM 1130 N N . TYR A 1 143 ? -14.491 -6.497 8.369 1.00 92.88 143 TYR A N 1
ATOM 1131 C CA . TYR A 1 143 ? -15.123 -7.231 9.465 1.00 92.88 143 TYR A CA 1
ATOM 1132 C C . TYR A 1 143 ? -16.245 -6.433 10.148 1.00 92.88 143 TYR A C 1
ATOM 1134 O O . TYR A 1 143 ? -17.275 -7.009 10.512 1.00 92.88 143 TYR A O 1
ATOM 1142 N N . THR A 1 144 ? -16.055 -5.126 10.340 1.00 93.06 144 THR A N 1
ATOM 1143 C CA . THR A 1 144 ? -17.012 -4.276 11.061 1.00 93.06 144 THR A CA 1
ATOM 1144 C C . THR A 1 144 ? -18.174 -3.809 10.188 1.00 93.06 144 THR A C 1
ATOM 1146 O O . THR A 1 144 ? -19.304 -3.781 10.670 1.00 93.06 144 THR A O 1
ATOM 1149 N N . LEU A 1 145 ? -17.922 -3.464 8.922 1.00 91.69 145 LEU A N 1
ATOM 1150 C CA . LEU A 1 145 ? -18.885 -2.793 8.035 1.00 91.69 145 LEU A CA 1
ATOM 1151 C C . LEU A 1 145 ? -19.239 -3.596 6.773 1.00 91.69 145 LEU A C 1
ATOM 1153 O O . LEU A 1 145 ? -20.015 -3.122 5.944 1.00 91.69 145 LEU A O 1
ATOM 1157 N N . GLY A 1 146 ? -18.660 -4.785 6.583 1.00 86.88 146 GLY A N 1
ATOM 1158 C CA . GLY A 1 146 ? -18.899 -5.643 5.413 1.00 86.88 146 GLY A CA 1
ATOM 1159 C C . GLY A 1 146 ? -18.225 -5.172 4.120 1.00 86.88 146 GLY A C 1
ATOM 1160 O O . GLY A 1 146 ? -18.456 -5.758 3.060 1.00 86.88 146 GLY A O 1
ATOM 1161 N N . LYS A 1 147 ? -17.405 -4.118 4.198 1.00 92.06 147 LYS A N 1
ATOM 1162 C CA . LYS A 1 147 ? -16.639 -3.556 3.082 1.00 92.06 147 LYS A CA 1
ATOM 1163 C C . LYS A 1 147 ? -15.267 -3.066 3.553 1.00 92.06 147 LYS A C 1
ATOM 1165 O O . LYS A 1 147 ? -15.170 -2.565 4.667 1.00 92.06 147 LYS A O 1
ATOM 1170 N N . SER A 1 148 ? -14.234 -3.146 2.717 1.00 97.25 148 SER A N 1
ATOM 1171 C CA . SER A 1 148 ? -12.877 -2.621 2.985 1.00 97.25 148 SER A CA 1
ATOM 1172 C C . SER A 1 148 ? -12.878 -1.094 3.202 1.00 97.25 148 SER A C 1
ATOM 1174 O O . SER A 1 148 ? -13.938 -0.491 3.356 1.00 97.25 148 SER A O 1
ATOM 1176 N N . ILE A 1 149 ? -11.740 -0.420 3.230 1.00 97.06 149 ILE A N 1
ATOM 1177 C CA . ILE A 1 149 ? -11.641 1.038 3.073 1.00 97.06 149 ILE A CA 1
ATOM 1178 C C . ILE A 1 149 ? -11.222 1.345 1.637 1.00 97.06 149 ILE A C 1
ATOM 1180 O O . ILE A 1 149 ? -11.941 2.051 0.933 1.00 97.06 149 ILE A O 1
ATOM 1184 N N . SER A 1 150 ? -10.104 0.784 1.177 1.00 95.12 150 SER A N 1
ATOM 1185 C CA . SER A 1 150 ? -9.467 1.172 -0.085 1.00 95.12 150 SER A CA 1
ATOM 1186 C C . SER A 1 150 ? -9.964 0.398 -1.304 1.00 95.12 150 SER A C 1
ATOM 1188 O O . SER A 1 150 ? -9.877 0.907 -2.415 1.00 95.12 150 SER A O 1
ATOM 1190 N N . GLY A 1 151 ? -10.472 -0.825 -1.125 1.00 92.69 151 GLY A N 1
ATOM 1191 C CA . GLY A 1 151 ? -10.729 -1.747 -2.238 1.00 92.69 151 GLY A CA 1
ATOM 1192 C C . GLY A 1 151 ? -9.476 -2.428 -2.797 1.00 92.69 151 GLY A C 1
ATOM 1193 O O . GLY A 1 151 ? -9.558 -3.081 -3.835 1.00 92.69 151 GLY A O 1
ATOM 1194 N N . SER A 1 152 ? -8.323 -2.275 -2.140 1.00 94.75 152 SER A N 1
ATOM 1195 C CA . SER A 1 152 ? -7.074 -2.911 -2.555 1.00 94.75 152 SER A CA 1
ATOM 1196 C C . SER A 1 152 ? -7.130 -4.422 -2.348 1.00 94.75 152 SER A C 1
ATOM 1198 O O . SER A 1 152 ? -7.735 -4.923 -1.391 1.00 94.75 152 SER A O 1
ATOM 1200 N N . ARG A 1 153 ? -6.488 -5.145 -3.265 1.00 92.06 153 ARG A N 1
ATOM 1201 C CA . ARG A 1 153 ? -6.219 -6.578 -3.137 1.00 92.06 153 ARG A CA 1
ATOM 1202 C C . ARG A 1 153 ? -4.945 -6.747 -2.330 1.00 92.06 153 ARG A C 1
ATOM 1204 O O . ARG A 1 153 ? -4.061 -5.905 -2.401 1.00 92.06 153 ARG A O 1
ATOM 1211 N N . TYR A 1 154 ? -4.836 -7.829 -1.575 1.00 94.44 154 TYR A N 1
ATOM 1212 C CA . TYR A 1 154 ? -3.640 -8.113 -0.788 1.00 94.44 154 TYR A CA 1
ATOM 1213 C C . TYR A 1 154 ? -3.018 -9.417 -1.248 1.00 94.44 154 TYR A C 1
ATOM 1215 O O . TYR A 1 154 ? -3.721 -10.415 -1.385 1.00 94.44 154 TYR A O 1
ATOM 1223 N N . VAL A 1 155 ? -1.706 -9.410 -1.452 1.00 89.75 155 VAL A N 1
ATOM 1224 C CA . VAL A 1 155 ? -0.935 -10.577 -1.882 1.00 89.75 155 VAL A CA 1
ATOM 1225 C C . VAL A 1 155 ? -0.056 -11.049 -0.732 1.00 89.75 155 VAL A C 1
ATOM 1227 O O . VAL A 1 155 ? 0.546 -10.250 -0.004 1.00 89.75 155 VAL A O 1
ATOM 1230 N N . HIS A 1 156 ? 0.026 -12.362 -0.557 1.00 86.69 156 HIS A N 1
ATOM 1231 C CA . HIS A 1 156 ? 0.981 -12.979 0.351 1.00 86.69 156 HIS A CA 1
ATOM 1232 C C . HIS A 1 156 ? 2.397 -12.823 -0.216 1.00 86.69 156 HIS A C 1
ATOM 1234 O O . HIS A 1 156 ? 2.737 -13.425 -1.234 1.00 86.69 156 HIS A O 1
ATOM 1240 N N . LEU A 1 157 ? 3.262 -12.081 0.477 1.00 89.56 157 LEU A N 1
ATOM 1241 C CA . LEU A 1 157 ? 4.690 -11.956 0.160 1.00 89.56 157 LEU A CA 1
ATOM 1242 C C . LEU A 1 157 ? 5.560 -12.336 1.370 1.00 89.56 157 LEU A C 1
ATOM 1244 O O . LEU A 1 157 ? 5.045 -12.351 2.482 1.00 89.56 157 LEU A O 1
ATOM 1248 N N . PRO A 1 158 ? 6.876 -12.605 1.209 1.00 86.38 158 PRO A N 1
ATOM 1249 C CA . PRO A 1 158 ? 7.718 -13.184 2.269 1.00 86.38 158 PRO A CA 1
ATOM 1250 C C . PRO A 1 158 ? 7.770 -12.422 3.603 1.00 86.38 158 PRO A C 1
ATOM 1252 O O . PRO A 1 158 ? 8.096 -13.009 4.632 1.00 86.38 158 PRO A O 1
ATOM 1255 N N . TYR A 1 159 ? 7.469 -11.121 3.589 1.00 83.50 159 TYR A N 1
ATOM 1256 C CA . TYR A 1 159 ? 7.433 -10.259 4.775 1.00 83.50 159 TYR A CA 1
ATOM 1257 C C . TYR A 1 159 ? 6.001 -9.926 5.215 1.00 83.50 159 TYR A C 1
ATOM 1259 O O . TYR A 1 159 ? 5.762 -8.891 5.842 1.00 83.50 159 TYR A O 1
ATOM 1267 N N . GLY A 1 160 ? 5.030 -10.759 4.844 1.00 91.00 160 GLY A N 1
ATOM 1268 C CA . GLY A 1 160 ? 3.620 -10.624 5.182 1.00 91.00 160 GLY A CA 1
ATOM 1269 C C . GLY A 1 160 ? 2.754 -10.073 4.040 1.00 91.00 160 GLY A C 1
ATOM 1270 O O . GLY A 1 160 ? 3.246 -9.863 2.931 1.00 91.00 160 GLY A O 1
ATOM 1271 N N . PRO A 1 161 ? 1.470 -9.780 4.310 1.00 91.88 161 PRO A N 1
ATOM 1272 C CA . PRO A 1 161 ? 0.552 -9.240 3.311 1.00 91.88 161 PRO A CA 1
ATOM 1273 C C . PRO A 1 161 ? 1.013 -7.865 2.820 1.00 91.88 161 PRO A C 1
ATOM 1275 O O . PRO A 1 161 ? 1.498 -7.050 3.621 1.00 91.88 161 PRO A O 1
ATOM 1278 N N . VAL A 1 162 ? 0.856 -7.624 1.520 1.00 91.69 162 VAL A N 1
ATOM 1279 C CA . VAL A 1 162 ? 1.187 -6.364 0.841 1.00 91.69 162 VAL A CA 1
ATOM 1280 C C . VAL A 1 162 ? 0.042 -6.000 -0.111 1.00 91.69 162 VAL A C 1
ATOM 1282 O O . VAL A 1 162 ? -0.471 -6.908 -0.768 1.00 91.69 162 VAL A O 1
ATOM 1285 N N . PRO A 1 163 ? -0.384 -4.723 -0.178 1.00 89.62 163 PRO A N 1
ATOM 1286 C CA . PRO A 1 163 ? -1.330 -4.274 -1.195 1.00 89.62 163 PRO A CA 1
ATOM 1287 C C . PRO A 1 163 ? -0.816 -4.588 -2.606 1.00 89.62 163 PRO A C 1
ATOM 1289 O O . PRO A 1 163 ? 0.368 -4.417 -2.899 1.00 89.62 163 PRO A O 1
ATOM 1292 N N . ASP A 1 164 ? -1.694 -5.037 -3.489 1.00 76.56 164 ASP A N 1
ATOM 1293 C CA . ASP A 1 164 ? -1.369 -5.201 -4.901 1.00 76.56 164 ASP A CA 1
ATOM 1294 C C . ASP A 1 164 ? -1.011 -3.836 -5.515 1.00 76.56 164 ASP A C 1
ATOM 1296 O O . ASP A 1 164 ? -1.537 -2.803 -5.092 1.00 76.56 164 ASP A O 1
ATOM 1300 N N . ALA A 1 165 ? -0.064 -3.823 -6.456 1.00 76.12 165 ALA A N 1
ATOM 1301 C CA . ALA A 1 165 ? 0.523 -2.604 -7.030 1.00 76.12 165 ALA A CA 1
ATOM 1302 C C . ALA A 1 165 ? 1.026 -1.567 -5.990 1.00 76.12 165 ALA A C 1
ATOM 1304 O O . ALA A 1 165 ? 1.036 -0.360 -6.251 1.00 76.12 165 ALA A O 1
ATOM 1305 N N . TYR A 1 166 ? 1.455 -2.011 -4.798 1.00 79.00 166 TYR A N 1
ATOM 1306 C CA . TYR A 1 166 ? 1.915 -1.103 -3.739 1.00 79.00 166 TYR A CA 1
ATOM 1307 C C . TYR A 1 166 ? 3.088 -0.209 -4.165 1.00 79.00 166 TYR A C 1
ATOM 1309 O O . TYR A 1 166 ? 3.106 0.959 -3.789 1.00 79.00 166 TYR A O 1
ATOM 1317 N N . GLU A 1 167 ? 4.052 -0.731 -4.934 1.00 83.50 167 GLU A N 1
ATOM 1318 C CA . GLU A 1 167 ? 5.205 0.065 -5.383 1.00 83.50 167 GLU A CA 1
ATOM 1319 C C . GLU A 1 167 ? 4.755 1.240 -6.246 1.00 83.50 167 GLU A C 1
ATOM 1321 O O . GLU A 1 167 ? 5.016 2.389 -5.905 1.00 83.50 167 GLU A O 1
ATOM 1326 N N . GLU A 1 168 ? 3.982 0.942 -7.295 1.00 82.25 168 GLU A N 1
ATOM 1327 C CA . GLU A 1 168 ? 3.416 1.934 -8.210 1.00 82.25 168 GLU A CA 1
ATOM 1328 C C . GLU A 1 168 ? 2.556 2.948 -7.439 1.00 82.25 168 GLU A C 1
ATOM 1330 O O . GLU A 1 168 ? 2.644 4.155 -7.667 1.00 82.25 168 GLU A O 1
ATOM 1335 N N . THR A 1 169 ? 1.772 2.475 -6.464 1.00 79.69 169 THR A N 1
ATOM 1336 C CA . THR A 1 169 ? 0.962 3.338 -5.595 1.00 79.69 169 THR A CA 1
ATOM 1337 C C . THR A 1 169 ? 1.842 4.280 -4.776 1.00 79.69 169 THR A C 1
ATOM 1339 O O . THR A 1 169 ? 1.605 5.485 -4.775 1.00 79.69 169 THR A O 1
ATOM 1342 N N . LEU A 1 170 ? 2.860 3.772 -4.078 1.00 85.50 170 LEU A N 1
ATOM 1343 C CA . LEU A 1 170 ? 3.714 4.592 -3.219 1.00 85.50 170 LEU A CA 1
ATOM 1344 C C . LEU A 1 170 ? 4.541 5.597 -4.034 1.00 85.50 170 LEU A C 1
ATOM 1346 O O . LEU A 1 170 ? 4.653 6.753 -3.629 1.00 85.50 170 LEU A O 1
ATOM 1350 N N . GLU A 1 171 ? 5.062 5.184 -5.191 1.00 86.06 171 GLU A N 1
ATOM 1351 C CA . GLU A 1 171 ? 5.748 6.066 -6.142 1.00 86.06 171 GLU A CA 1
ATOM 1352 C C . GLU A 1 171 ? 4.826 7.189 -6.628 1.00 86.06 171 GLU A C 1
ATOM 1354 O O . GLU A 1 171 ? 5.218 8.357 -6.613 1.00 86.06 171 GLU A O 1
ATOM 1359 N N . THR A 1 172 ? 3.579 6.856 -6.971 1.00 82.44 172 THR A N 1
ATOM 1360 C CA . THR A 1 172 ? 2.547 7.823 -7.376 1.00 82.44 172 THR A CA 1
ATOM 1361 C C . THR A 1 172 ? 2.259 8.831 -6.262 1.00 82.44 172 THR A C 1
ATOM 1363 O O . THR A 1 172 ? 2.250 10.041 -6.495 1.00 82.44 172 THR A O 1
ATOM 1366 N N . LEU A 1 173 ? 2.057 8.357 -5.028 1.00 83.88 173 LEU A N 1
ATOM 1367 C CA . LEU A 1 173 ? 1.793 9.228 -3.880 1.00 83.88 173 LEU A CA 1
ATOM 1368 C C . LEU A 1 173 ? 2.989 10.134 -3.554 1.00 83.88 173 LEU A C 1
ATOM 1370 O O . LEU A 1 173 ? 2.788 11.294 -3.190 1.00 83.88 173 LEU A O 1
ATOM 1374 N N . ASN A 1 174 ? 4.216 9.635 -3.717 1.00 90.19 174 ASN A N 1
ATOM 1375 C CA . ASN A 1 174 ? 5.432 10.429 -3.557 1.00 90.19 174 ASN A CA 1
ATOM 1376 C C . ASN A 1 174 ? 5.562 11.494 -4.656 1.00 90.19 174 ASN A C 1
ATOM 1378 O O . ASN A 1 174 ? 5.830 12.658 -4.371 1.00 90.19 174 ASN A O 1
ATOM 1382 N N . HIS A 1 175 ? 5.302 11.123 -5.913 1.00 86.62 175 HIS A N 1
ATOM 1383 C CA . HIS A 1 175 ? 5.361 12.037 -7.054 1.00 86.62 175 HIS A CA 1
ATOM 1384 C C . HIS A 1 175 ? 4.389 13.219 -6.912 1.00 86.62 175 HIS A C 1
ATOM 1386 O O . HIS A 1 175 ? 4.754 14.353 -7.216 1.00 86.62 175 HIS A O 1
ATOM 1392 N N . TYR A 1 176 ? 3.179 12.981 -6.391 1.00 82.69 176 TYR A N 1
ATOM 1393 C CA . TYR A 1 176 ? 2.198 14.043 -6.123 1.00 82.69 176 TYR A CA 1
ATOM 1394 C C . TYR A 1 176 ? 2.367 14.735 -4.763 1.00 82.69 176 TYR A C 1
ATOM 1396 O O . TYR A 1 176 ? 1.558 15.595 -4.409 1.00 82.69 176 TYR A O 1
ATOM 1404 N N . GLY A 1 177 ? 3.407 14.397 -3.996 1.00 85.25 177 GLY A N 1
ATOM 1405 C CA . GLY A 1 177 ? 3.696 15.018 -2.701 1.00 85.25 177 GLY A CA 1
ATOM 1406 C C . GLY A 1 177 ? 2.669 14.700 -1.611 1.00 85.25 177 GLY A C 1
ATOM 1407 O O . GLY A 1 177 ? 2.551 15.454 -0.646 1.00 85.25 177 GLY A O 1
ATOM 1408 N N . VAL A 1 178 ? 1.904 13.613 -1.755 1.00 88.25 178 VAL A N 1
ATOM 1409 C CA . VAL A 1 178 ? 0.982 13.112 -0.718 1.00 88.25 178 VAL A CA 1
ATOM 1410 C C . VAL A 1 178 ? 1.774 12.532 0.457 1.00 88.25 178 VAL A C 1
ATOM 1412 O O . VAL A 1 178 ? 1.397 12.685 1.623 1.00 88.25 178 VAL A O 1
ATOM 1415 N N . VAL A 1 179 ? 2.898 11.892 0.142 1.00 91.94 179 VAL A N 1
ATOM 1416 C CA . VAL A 1 179 ? 3.918 11.440 1.089 1.00 91.94 179 VAL A CA 1
ATOM 1417 C C . VAL A 1 179 ? 5.299 11.866 0.620 1.00 91.94 179 VAL A C 1
ATOM 1419 O O . VAL A 1 179 ? 5.492 12.133 -0.560 1.00 91.94 179 VAL A O 1
ATOM 1422 N N . ASP A 1 180 ? 6.245 11.895 1.549 1.00 93.88 180 ASP A N 1
ATOM 1423 C CA . ASP A 1 180 ? 7.674 11.969 1.264 1.00 93.88 180 ASP A CA 1
ATOM 1424 C C . ASP A 1 180 ? 8.311 10.613 1.584 1.00 93.88 180 ASP A C 1
ATOM 1426 O O . ASP A 1 180 ? 8.165 10.089 2.697 1.00 93.88 180 ASP A O 1
ATOM 1430 N N . VAL A 1 181 ? 8.986 10.025 0.599 1.00 93.56 181 VAL A N 1
ATOM 1431 C CA . VAL A 1 181 ? 9.674 8.738 0.732 1.00 93.56 181 VAL A CA 1
ATOM 1432 C C . VAL A 1 181 ? 11.178 8.969 0.697 1.00 93.56 181 VAL A C 1
ATOM 1434 O O . VAL A 1 181 ? 11.751 9.378 -0.311 1.00 93.56 181 VAL A O 1
ATOM 1437 N N . SER A 1 182 ? 11.833 8.638 1.806 1.00 92.38 182 SER A N 1
ATOM 1438 C CA . SER A 1 182 ? 13.277 8.800 1.988 1.00 92.38 182 SER A CA 1
ATOM 1439 C C . SER A 1 182 ? 13.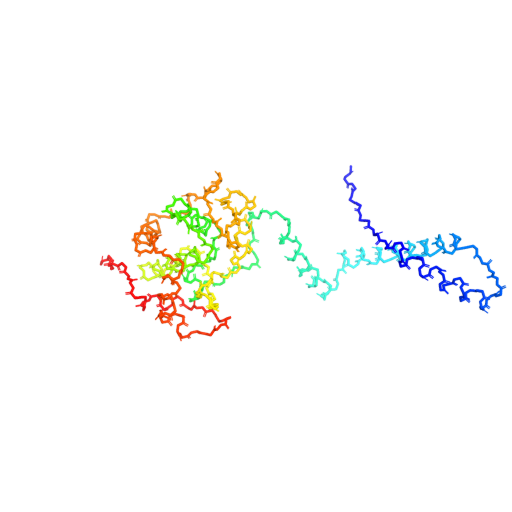936 7.467 2.339 1.00 92.38 182 SER A C 1
ATOM 1441 O O . SER A 1 182 ? 13.314 6.597 2.945 1.00 92.38 182 SER A O 1
ATOM 1443 N N . LYS A 1 183 ? 15.209 7.290 1.973 1.00 90.38 183 LYS A N 1
ATOM 1444 C CA . LYS A 1 183 ? 15.987 6.101 2.350 1.00 90.38 183 LYS A CA 1
ATOM 1445 C C . LYS A 1 183 ? 16.680 6.328 3.691 1.00 90.38 183 LYS A C 1
ATOM 1447 O O . LYS A 1 183 ? 17.523 7.213 3.805 1.00 90.38 183 LYS A O 1
ATOM 1452 N N . GLU A 1 184 ? 16.410 5.464 4.664 1.00 88.81 184 GLU A N 1
ATOM 1453 C CA . GLU A 1 184 ? 17.117 5.411 5.945 1.00 88.81 184 GLU A CA 1
ATOM 1454 C C . GLU A 1 184 ? 17.577 3.974 6.214 1.00 88.81 184 GLU A C 1
ATOM 1456 O O . GLU A 1 184 ? 16.779 3.040 6.195 1.00 88.81 184 GLU A O 1
ATOM 1461 N N . ASN A 1 185 ? 18.885 3.764 6.408 1.00 83.75 185 ASN A N 1
ATOM 1462 C CA . ASN A 1 185 ? 19.482 2.430 6.593 1.00 83.75 185 ASN A CA 1
ATOM 1463 C C . ASN A 1 185 ? 19.078 1.404 5.510 1.00 83.75 185 ASN A C 1
ATOM 1465 O O . ASN A 1 185 ? 18.877 0.226 5.793 1.00 83.75 185 ASN A O 1
ATOM 1469 N N . SER A 1 186 ? 18.979 1.847 4.251 1.00 83.06 186 SER A N 1
ATOM 1470 C CA . SER A 1 186 ? 18.508 1.056 3.094 1.00 83.06 186 SER A CA 1
ATOM 1471 C C . SER A 1 186 ? 17.018 0.676 3.105 1.00 83.06 186 SER A C 1
ATOM 1473 O O . SER A 1 186 ? 16.571 -0.032 2.203 1.00 83.06 186 SER A O 1
ATOM 1475 N N . ALA A 1 187 ? 16.236 1.167 4.068 1.00 85.19 187 ALA A N 1
ATOM 1476 C CA . ALA A 1 187 ? 14.787 1.008 4.123 1.00 85.19 187 ALA A CA 1
ATOM 1477 C C . ALA A 1 187 ? 14.073 2.298 3.694 1.00 85.19 187 ALA A C 1
ATOM 1479 O O . ALA A 1 187 ? 14.570 3.398 3.925 1.00 85.19 187 ALA A O 1
ATOM 1480 N N . ASP A 1 188 ? 12.899 2.159 3.079 1.00 91.88 188 ASP A N 1
ATOM 1481 C CA . ASP A 1 188 ? 12.042 3.299 2.744 1.00 91.88 188 ASP A CA 1
ATOM 1482 C C . ASP A 1 188 ? 11.281 3.752 3.986 1.00 91.88 188 ASP A C 1
ATOM 1484 O O . ASP A 1 188 ? 10.485 2.987 4.543 1.00 91.88 188 ASP A O 1
ATOM 1488 N N . LEU A 1 189 ? 11.549 4.985 4.407 1.00 94.31 189 LEU A N 1
ATOM 1489 C CA . LEU A 1 189 ? 10.863 5.692 5.474 1.00 94.31 189 LEU A CA 1
ATOM 1490 C C . LEU A 1 189 ? 9.882 6.692 4.862 1.00 94.31 189 LEU A C 1
ATOM 1492 O O . LEU A 1 189 ? 10.275 7.564 4.083 1.00 94.31 189 LEU A O 1
ATOM 1496 N N . ILE A 1 190 ? 8.614 6.549 5.239 1.00 95.81 190 ILE A N 1
ATOM 1497 C CA . ILE A 1 190 ? 7.497 7.330 4.724 1.00 95.81 190 ILE A CA 1
ATOM 1498 C C . ILE A 1 190 ? 7.131 8.406 5.744 1.00 95.81 190 ILE A C 1
ATOM 1500 O O . ILE A 1 190 ? 6.917 8.113 6.923 1.00 95.81 190 ILE A O 1
ATOM 1504 N N . ARG A 1 191 ? 7.019 9.647 5.278 1.00 94.69 191 ARG A N 1
ATOM 1505 C CA . ARG A 1 191 ? 6.505 10.788 6.043 1.00 94.69 191 ARG A CA 1
ATOM 1506 C C . ARG A 1 191 ? 5.322 11.413 5.319 1.00 94.69 191 ARG A C 1
ATOM 1508 O O . ARG A 1 191 ? 5.145 11.228 4.117 1.00 94.69 191 ARG A O 1
ATOM 1515 N N . SER A 1 192 ? 4.497 12.147 6.056 1.00 92.69 192 SER A N 1
ATOM 1516 C CA . SER A 1 192 ? 3.427 12.930 5.440 1.00 92.69 192 SER A CA 1
ATOM 1517 C C . SER A 1 192 ? 4.028 14.005 4.536 1.00 92.69 192 SER A C 1
ATOM 1519 O O . SER A 1 192 ? 4.940 14.715 4.959 1.00 92.69 192 SER A O 1
ATOM 1521 N N . GLY A 1 193 ? 3.509 14.125 3.315 1.00 90.88 193 GLY A N 1
ATOM 1522 C CA . GLY A 1 193 ? 3.895 15.175 2.379 1.00 90.88 193 GLY A CA 1
ATOM 1523 C C . GLY A 1 193 ? 3.056 16.442 2.553 1.00 90.88 193 GLY A C 1
ATOM 1524 O O . GLY A 1 193 ? 2.133 16.492 3.372 1.00 90.88 193 GLY A O 1
ATOM 1525 N N . GLU A 1 194 ? 3.371 17.471 1.765 1.00 85.81 194 GLU A N 1
ATOM 1526 C CA . GLU A 1 194 ? 2.659 18.758 1.778 1.00 85.81 194 GLU A CA 1
ATOM 1527 C C . GLU A 1 194 ? 1.218 18.638 1.252 1.00 85.81 194 GLU A C 1
ATOM 1529 O O . GLU A 1 194 ? 0.325 19.332 1.736 1.00 85.81 194 GLU A O 1
ATOM 1534 N N . ASN A 1 195 ? 0.972 17.705 0.325 1.00 85.12 195 ASN A N 1
ATOM 1535 C CA . ASN A 1 195 ? -0.335 17.451 -0.290 1.00 85.12 195 ASN A CA 1
ATOM 1536 C C . ASN A 1 195 ? -1.057 16.252 0.352 1.00 85.12 195 ASN A C 1
ATOM 1538 O O . ASN A 1 195 ? -1.743 15.492 -0.333 1.00 85.12 195 ASN A O 1
ATOM 1542 N N . ALA A 1 196 ? -0.873 16.036 1.658 1.00 80.56 196 ALA A N 1
ATOM 1543 C CA . ALA A 1 196 ? -1.474 14.914 2.378 1.00 80.56 196 ALA A CA 1
ATOM 1544 C C . ALA A 1 196 ? -2.999 14.832 2.166 1.00 80.56 196 ALA A C 1
ATOM 1546 O O . ALA A 1 196 ? -3.727 15.813 2.344 1.00 80.56 196 ALA A O 1
ATOM 1547 N N . ALA A 1 197 ? -3.495 13.642 1.825 1.00 80.69 197 ALA A N 1
ATOM 1548 C CA . ALA A 1 197 ? -4.904 13.415 1.526 1.00 80.69 197 ALA A CA 1
ATOM 1549 C C . ALA A 1 197 ? -5.713 13.237 2.821 1.00 80.69 197 ALA A C 1
ATOM 1551 O O . ALA A 1 197 ? -5.400 12.371 3.638 1.00 80.69 197 ALA A O 1
ATOM 1552 N N . LYS A 1 198 ? -6.762 14.050 3.019 1.00 70.62 198 LYS A N 1
ATOM 1553 C CA . LYS A 1 198 ? -7.537 14.075 4.282 1.00 70.62 198 LYS A CA 1
ATOM 1554 C C . LYS A 1 198 ? -9.046 13.892 4.128 1.00 70.62 198 LYS A C 1
ATOM 1556 O O . LYS A 1 198 ? -9.716 13.596 5.109 1.00 70.62 198 LYS A O 1
ATOM 1561 N N . GLU A 1 199 ? -9.590 14.058 2.925 1.00 80.50 199 GLU A N 1
ATOM 1562 C CA . GLU A 1 199 ? -11.030 14.308 2.750 1.00 80.50 199 GLU A CA 1
ATOM 1563 C C . GLU A 1 199 ? -11.844 13.102 2.239 1.00 80.50 199 GLU A C 1
ATOM 1565 O O . GLU A 1 199 ? -13.066 13.177 2.165 1.00 80.50 199 GLU A O 1
ATOM 1570 N N . SER A 1 200 ? -11.210 11.969 1.911 1.00 88.00 200 SER A N 1
ATOM 1571 C CA . SER A 1 200 ? -11.888 10.819 1.278 1.00 88.00 200 SER A CA 1
ATOM 1572 C C . SER A 1 200 ? -12.423 9.757 2.257 1.00 88.00 200 SER A C 1
ATOM 1574 O O . SER A 1 200 ? -13.088 8.800 1.835 1.00 88.00 200 SER A O 1
ATOM 1576 N N . LEU A 1 201 ? -12.144 9.900 3.558 1.00 93.38 201 LEU A N 1
ATOM 1577 C CA . LEU A 1 201 ? -12.522 8.941 4.599 1.00 93.38 201 LEU A CA 1
ATOM 1578 C C . LEU A 1 201 ? -13.775 9.397 5.350 1.00 93.38 201 LEU A C 1
ATOM 1580 O O . LEU A 1 201 ? -13.878 10.549 5.768 1.00 93.38 201 LEU A O 1
ATOM 1584 N N . ASN A 1 202 ? -14.722 8.482 5.549 1.00 93.62 202 ASN A N 1
ATOM 1585 C CA . ASN A 1 202 ? -15.895 8.739 6.385 1.00 93.62 202 ASN A CA 1
ATOM 1586 C C . ASN A 1 202 ? -15.590 8.502 7.885 1.00 93.62 202 ASN A C 1
ATOM 1588 O O . ASN A 1 202 ? -14.548 7.930 8.217 1.00 93.62 202 ASN A O 1
ATOM 1592 N N . PRO A 1 203 ? -16.476 8.919 8.811 1.00 95.56 203 PRO A N 1
ATOM 1593 C CA . PRO A 1 203 ? -16.235 8.774 10.248 1.00 95.56 203 PRO A CA 1
ATOM 1594 C C . PRO A 1 203 ? -15.996 7.331 10.716 1.00 95.56 203 PRO A C 1
ATOM 1596 O O . PRO A 1 203 ? -15.201 7.112 11.627 1.00 95.56 203 PRO A O 1
ATOM 1599 N N . GLU A 1 204 ? -16.655 6.339 10.115 1.00 95.19 204 GLU A N 1
ATOM 1600 C CA . GLU A 1 204 ? -16.471 4.929 10.472 1.00 95.19 204 GLU A CA 1
ATOM 1601 C C . GLU A 1 204 ? -15.126 4.363 9.984 1.00 95.19 204 GLU A C 1
ATOM 1603 O O . GLU A 1 204 ? -14.488 3.574 10.687 1.00 95.19 204 GLU A O 1
ATOM 1608 N N . GLU A 1 205 ? -14.672 4.791 8.805 1.00 96.62 205 GLU A N 1
ATOM 1609 C CA . GLU A 1 205 ? -13.354 4.470 8.254 1.00 96.62 205 GLU A CA 1
ATOM 1610 C C . GLU A 1 205 ? -12.257 5.119 9.111 1.00 96.62 205 GLU A C 1
ATOM 1612 O O . GLU A 1 205 ? -11.310 4.435 9.497 1.00 96.62 205 GLU A O 1
ATOM 1617 N N . ILE A 1 206 ? -12.421 6.391 9.502 1.00 96.62 206 ILE A N 1
ATOM 1618 C CA . ILE A 1 206 ? -11.504 7.083 10.425 1.00 96.62 206 ILE A CA 1
ATOM 1619 C C . ILE A 1 206 ? -11.442 6.354 11.770 1.00 96.62 206 ILE A C 1
ATOM 1621 O O . ILE A 1 206 ? -10.349 6.058 12.241 1.00 96.62 206 ILE A O 1
ATOM 1625 N N . ALA A 1 207 ? -12.588 5.974 12.345 1.00 96.50 207 ALA A N 1
ATOM 1626 C CA . ALA A 1 207 ? -12.624 5.227 13.603 1.00 96.50 207 ALA A CA 1
ATOM 1627 C C . ALA A 1 207 ? -11.905 3.868 13.504 1.00 96.50 207 ALA A C 1
ATOM 1629 O O . ALA A 1 207 ? -11.309 3.404 14.478 1.00 96.50 207 ALA A O 1
ATOM 1630 N N . THR A 1 208 ? -11.935 3.229 12.330 1.00 97.44 208 THR A N 1
ATOM 1631 C CA . THR A 1 208 ? -11.139 2.021 12.083 1.00 97.44 208 THR A CA 1
ATOM 1632 C C . THR A 1 208 ? -9.646 2.341 12.068 1.00 97.44 208 THR A C 1
ATOM 1634 O O . THR A 1 208 ? -8.875 1.625 12.705 1.00 97.44 208 THR A O 1
ATOM 1637 N N . LEU A 1 209 ? -9.221 3.415 11.396 1.00 97.69 209 LEU A N 1
ATOM 1638 C CA . LEU A 1 209 ? -7.812 3.821 11.373 1.00 97.69 209 LEU A CA 1
ATOM 1639 C C . LEU A 1 209 ? -7.291 4.237 12.754 1.00 97.69 209 LEU A C 1
ATOM 1641 O O . LEU A 1 209 ? -6.180 3.840 13.105 1.00 97.69 209 LEU A O 1
ATOM 1645 N N . ASP A 1 210 ? -8.098 4.946 13.549 1.00 97.31 210 ASP A N 1
ATOM 1646 C CA . ASP A 1 210 ? -7.795 5.287 14.946 1.00 97.31 210 ASP A CA 1
ATOM 1647 C C . ASP A 1 210 ? -7.538 4.012 15.754 1.00 97.31 210 ASP A C 1
ATOM 1649 O O . ASP A 1 210 ? -6.483 3.857 16.374 1.00 97.31 210 ASP A O 1
ATOM 1653 N N . TRP A 1 211 ? -8.447 3.036 15.659 1.00 97.38 211 TRP A N 1
ATOM 1654 C CA . TRP A 1 211 ? -8.285 1.754 16.335 1.00 97.38 211 TRP A CA 1
ATOM 1655 C C . TRP A 1 211 ? -7.016 1.022 15.870 1.00 97.38 211 TRP A C 1
ATOM 1657 O O . TRP A 1 211 ? -6.285 0.463 16.687 1.00 97.38 211 TRP A O 1
ATOM 1667 N N . ILE A 1 212 ? -6.686 1.045 14.576 1.00 97.88 212 ILE A N 1
ATOM 1668 C CA . ILE A 1 212 ? -5.442 0.439 14.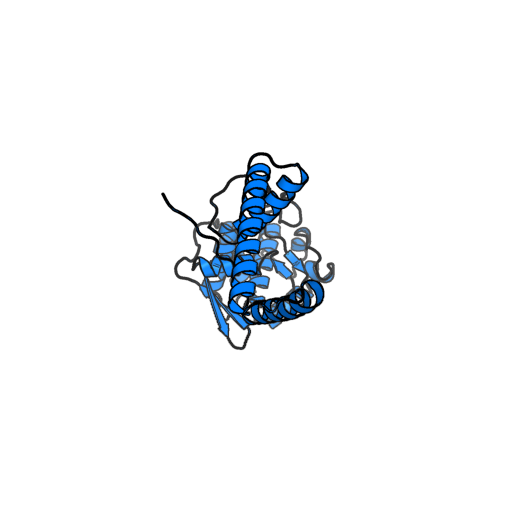080 1.00 97.88 212 ILE A CA 1
ATOM 1669 C C . ILE A 1 212 ? -4.204 1.158 14.615 1.00 97.88 212 ILE A C 1
ATOM 1671 O O . ILE A 1 212 ? -3.268 0.494 15.069 1.00 97.88 212 ILE A O 1
ATOM 1675 N N . ALA A 1 213 ? -4.190 2.489 14.608 1.00 96.81 213 ALA A N 1
ATOM 1676 C CA . ALA A 1 213 ? -3.078 3.275 15.130 1.00 96.81 213 ALA A CA 1
ATOM 1677 C C . ALA A 1 213 ? -2.850 3.002 16.626 1.00 96.81 213 ALA A C 1
ATOM 1679 O O . ALA A 1 213 ? -1.712 2.766 17.037 1.00 96.81 213 ALA A O 1
ATOM 1680 N N . GLU A 1 214 ? -3.918 2.929 17.422 1.00 96.31 214 GLU A N 1
ATOM 1681 C CA . GLU A 1 214 ? -3.852 2.612 18.854 1.00 96.31 214 GLU A CA 1
ATOM 1682 C C . GLU A 1 214 ? -3.302 1.207 19.132 1.00 96.31 214 GLU A C 1
ATOM 1684 O O . GLU A 1 214 ? -2.564 0.995 20.095 1.00 96.31 214 GLU A O 1
ATOM 1689 N N . ASN A 1 215 ? -3.662 0.227 18.299 1.00 95.75 215 ASN A N 1
ATOM 1690 C CA . ASN A 1 215 ? -3.377 -1.181 18.571 1.00 95.75 215 ASN A CA 1
ATOM 1691 C C . ASN A 1 215 ? -2.095 -1.701 17.912 1.00 95.75 215 ASN A C 1
ATOM 1693 O O . ASN A 1 215 ? -1.510 -2.656 18.426 1.00 95.75 215 ASN A O 1
ATOM 1697 N N . TYR A 1 216 ? -1.668 -1.085 16.809 1.00 96.00 216 TYR A N 1
ATOM 1698 C CA . TYR A 1 216 ? -0.544 -1.536 15.984 1.00 96.00 216 TYR A CA 1
ATOM 1699 C C . TYR A 1 216 ? 0.465 -0.424 15.662 1.00 96.00 216 TYR A C 1
ATOM 1701 O O . TYR A 1 216 ? 1.611 -0.723 15.324 1.00 96.00 216 TYR A O 1
ATOM 1709 N N . GLY A 1 217 ? 0.087 0.854 15.775 1.00 93.56 217 GLY A N 1
ATOM 1710 C CA . GLY A 1 217 ? 0.912 1.988 15.340 1.00 93.56 217 GLY A CA 1
ATOM 1711 C C . GLY A 1 217 ? 2.234 2.137 16.101 1.00 93.56 217 GLY A C 1
ATOM 1712 O O . GLY A 1 217 ? 3.235 2.553 15.520 1.00 93.56 217 GLY A O 1
ATOM 1713 N N . SER A 1 218 ? 2.297 1.733 17.371 1.00 93.75 218 SER A N 1
ATOM 1714 C CA . SER A 1 218 ? 3.531 1.771 18.176 1.00 93.75 218 SER A CA 1
ATOM 1715 C C . SER A 1 218 ? 4.440 0.549 17.993 1.00 93.75 218 SER A C 1
ATOM 1717 O O . SER A 1 218 ? 5.576 0.560 18.464 1.00 93.75 218 SER A O 1
ATOM 1719 N N . MET A 1 219 ? 3.979 -0.495 17.298 1.00 94.75 219 MET A N 1
ATOM 1720 C CA . MET A 1 219 ? 4.761 -1.714 17.080 1.00 94.75 219 MET A CA 1
ATOM 1721 C C . MET A 1 219 ? 5.856 -1.503 16.028 1.00 94.75 219 MET A C 1
ATOM 1723 O O . MET A 1 219 ? 5.725 -0.693 15.104 1.00 94.75 219 MET A O 1
ATOM 1727 N N . SER A 1 220 ? 6.947 -2.257 16.143 1.00 92.88 220 SER A N 1
ATOM 1728 C CA . SER A 1 220 ? 7.991 -2.294 15.120 1.00 92.88 220 SER A CA 1
ATOM 1729 C C . SER A 1 220 ? 7.529 -3.064 13.877 1.00 92.88 220 SER A C 1
ATOM 1731 O O . SER A 1 220 ? 6.616 -3.893 13.927 1.00 92.88 220 SER A O 1
ATOM 1733 N N . ALA A 1 221 ? 8.220 -2.856 12.752 1.00 90.44 221 ALA A N 1
ATOM 1734 C CA . ALA A 1 221 ? 7.991 -3.653 11.547 1.00 90.44 221 ALA A CA 1
ATOM 1735 C C . ALA A 1 221 ? 8.174 -5.162 11.809 1.00 90.44 221 ALA A C 1
ATOM 1737 O O . ALA A 1 221 ? 7.394 -5.963 11.307 1.00 90.44 221 ALA A O 1
ATOM 1738 N N . SER A 1 222 ? 9.154 -5.555 12.634 1.00 91.00 222 SER A N 1
ATOM 1739 C CA . SER A 1 222 ? 9.394 -6.964 12.977 1.00 91.00 222 SER A CA 1
ATOM 1740 C C . SER A 1 222 ? 8.260 -7.578 13.799 1.00 91.00 222 SER A C 1
ATOM 1742 O O . SER A 1 222 ? 7.823 -8.684 13.484 1.00 91.00 222 SER A O 1
ATOM 1744 N N . GLN A 1 223 ? 7.738 -6.853 14.795 1.00 94.94 223 GLN A N 1
ATOM 1745 C CA . GLN A 1 223 ? 6.588 -7.293 15.592 1.00 94.94 223 GLN A CA 1
ATOM 1746 C C . GLN A 1 223 ? 5.346 -7.474 14.712 1.00 94.94 223 GLN A C 1
ATOM 1748 O O . GLN A 1 223 ? 4.652 -8.483 14.813 1.00 94.94 223 GLN A O 1
ATOM 1753 N N . LEU A 1 224 ? 5.086 -6.530 13.802 1.00 95.06 224 LEU A N 1
ATOM 1754 C CA . LEU A 1 224 ? 3.946 -6.619 12.887 1.00 95.06 224 LEU A CA 1
ATOM 1755 C C . LEU A 1 224 ? 4.083 -7.768 11.887 1.00 95.06 224 LEU A C 1
ATOM 1757 O O . LEU A 1 224 ? 3.090 -8.440 11.606 1.00 95.06 224 LEU A O 1
ATOM 1761 N N . THR A 1 225 ? 5.291 -8.027 11.383 1.00 91.62 225 THR A N 1
ATOM 1762 C CA . THR A 1 225 ? 5.570 -9.201 10.545 1.00 91.62 225 THR A CA 1
ATOM 1763 C C . THR A 1 225 ? 5.257 -10.489 11.304 1.00 91.62 225 THR A C 1
ATOM 1765 O O . THR A 1 225 ? 4.487 -11.305 10.798 1.00 91.62 225 THR A O 1
ATOM 1768 N N . GLU A 1 226 ? 5.754 -10.640 12.536 1.00 94.56 226 GLU A N 1
ATOM 1769 C CA . GLU A 1 226 ? 5.502 -11.826 13.369 1.00 94.56 226 GLU A CA 1
ATOM 1770 C C . GLU A 1 226 ? 4.006 -12.066 13.607 1.00 94.56 226 GLU A C 1
ATOM 1772 O O . GLU A 1 226 ? 3.537 -13.195 13.454 1.00 94.56 226 GLU A O 1
ATOM 1777 N N . ILE A 1 227 ? 3.244 -11.015 13.931 1.00 95.19 227 ILE A N 1
ATOM 1778 C CA . ILE A 1 227 ? 1.791 -11.123 14.121 1.00 95.19 227 ILE A CA 1
ATOM 1779 C C . ILE A 1 227 ? 1.122 -11.512 12.801 1.00 95.19 227 ILE A C 1
ATOM 1781 O O . ILE A 1 227 ? 0.382 -12.491 12.763 1.00 95.19 227 ILE A O 1
ATOM 1785 N N . SER A 1 228 ? 1.432 -10.812 11.705 1.00 92.38 228 SER A N 1
ATOM 1786 C CA . SER A 1 228 ? 0.785 -11.066 10.412 1.00 92.38 228 SER A CA 1
ATOM 1787 C C . SER A 1 228 ? 1.042 -12.473 9.874 1.00 92.38 228 SER A C 1
ATOM 1789 O O . SER A 1 228 ? 0.163 -13.043 9.239 1.00 92.38 228 SER A O 1
ATOM 1791 N N . HIS A 1 229 ? 2.198 -13.073 10.176 1.00 90.31 229 HIS A N 1
ATOM 1792 C CA . HIS A 1 229 ? 2.512 -14.446 9.774 1.00 90.31 229 HIS A CA 1
ATOM 1793 C C . HIS A 1 229 ? 1.690 -15.498 10.531 1.00 90.31 229 HIS A C 1
ATOM 1795 O O . HIS A 1 229 ? 1.565 -16.630 10.064 1.00 90.31 229 HIS A O 1
ATOM 1801 N N . ARG A 1 230 ? 1.138 -15.142 11.699 1.00 91.81 230 ARG A N 1
ATOM 1802 C CA . ARG A 1 230 ? 0.254 -16.006 12.496 1.00 91.81 230 ARG A CA 1
ATOM 1803 C C . ARG A 1 230 ? -1.214 -15.870 12.108 1.00 91.81 230 ARG A C 1
ATOM 1805 O O . ARG A 1 230 ? -2.011 -16.723 12.494 1.00 91.81 230 ARG A O 1
ATOM 1812 N N . GLU A 1 231 ? -1.575 -14.823 11.370 1.00 92.25 231 GLU A N 1
ATOM 1813 C CA . GLU A 1 231 ? -2.951 -14.618 10.934 1.00 92.25 231 GLU A CA 1
ATOM 1814 C C . GLU A 1 231 ? -3.378 -15.723 9.964 1.00 92.25 231 GLU A C 1
ATOM 1816 O O . GLU A 1 231 ? -2.630 -16.105 9.059 1.00 92.25 231 GLU A O 1
ATOM 1821 N N . MET A 1 232 ? -4.619 -16.205 10.107 1.00 87.31 232 MET A N 1
ATOM 1822 C CA . MET A 1 232 ? -5.178 -17.238 9.220 1.00 87.31 232 MET A CA 1
ATOM 1823 C C . MET A 1 232 ? -5.100 -16.831 7.745 1.00 87.31 232 MET A C 1
ATOM 1825 O O . MET A 1 232 ? -4.877 -17.682 6.888 1.00 87.31 232 MET A O 1
ATOM 1829 N N . ALA A 1 233 ? -5.228 -15.531 7.473 1.00 85.31 233 ALA A N 1
ATOM 1830 C CA . ALA A 1 233 ? -5.117 -14.937 6.149 1.00 85.31 233 ALA A CA 1
ATOM 1831 C C . ALA A 1 233 ? -3.764 -15.228 5.471 1.00 85.31 233 ALA A C 1
ATOM 1833 O O . ALA A 1 233 ? -3.714 -15.524 4.278 1.00 85.31 233 ALA A O 1
ATOM 1834 N N . TYR A 1 234 ? -2.672 -15.184 6.237 1.00 85.81 234 TYR A N 1
ATOM 1835 C CA . TYR A 1 234 ? -1.324 -15.446 5.739 1.00 85.81 234 TYR A CA 1
ATOM 1836 C C . TYR A 1 234 ? -0.976 -16.937 5.795 1.00 85.81 234 TYR A C 1
ATOM 1838 O O . TYR A 1 234 ? -0.407 -17.478 4.853 1.00 85.81 234 TYR A O 1
ATOM 1846 N N . ALA A 1 235 ? -1.362 -17.628 6.873 1.00 83.31 235 ALA A N 1
ATOM 1847 C CA . ALA A 1 235 ? -1.047 -19.042 7.076 1.00 83.31 235 ALA A CA 1
ATOM 1848 C C . ALA A 1 235 ? -1.729 -19.987 6.066 1.00 83.31 235 ALA A C 1
ATOM 1850 O O . ALA A 1 235 ? -1.235 -21.089 5.834 1.00 83.31 235 ALA A O 1
ATOM 1851 N N . ASN A 1 236 ? -2.855 -19.570 5.474 1.00 80.69 236 ASN A N 1
ATOM 1852 C CA . ASN A 1 236 ? -3.628 -20.365 4.509 1.00 80.69 236 ASN A CA 1
ATOM 1853 C C . ASN A 1 236 ? -3.468 -19.898 3.053 1.00 80.69 236 ASN A C 1
ATOM 1855 O O . ASN A 1 236 ? -4.243 -20.310 2.193 1.00 80.69 236 ASN A O 1
ATOM 1859 N N . THR A 1 237 ? -2.484 -19.046 2.770 1.00 76.00 237 THR A N 1
ATOM 1860 C CA . THR A 1 237 ? -2.135 -18.602 1.412 1.00 76.00 237 THR A CA 1
ATOM 1861 C C . THR A 1 237 ? -0.669 -18.903 1.119 1.00 76.00 237 THR A C 1
ATOM 1863 O O . THR A 1 237 ? 0.140 -19.071 2.035 1.00 76.00 237 THR A O 1
ATOM 1866 N N . ARG A 1 238 ? -0.313 -19.020 -0.161 1.00 81.38 238 ARG A N 1
ATOM 1867 C CA . ARG A 1 238 ? 1.074 -19.201 -0.621 1.00 81.38 238 ARG A CA 1
ATOM 1868 C C . ARG A 1 238 ? 1.630 -17.895 -1.162 1.00 81.38 238 ARG A C 1
ATOM 1870 O O . ARG A 1 238 ? 0.888 -17.018 -1.583 1.00 81.38 238 ARG A O 1
ATOM 1877 N N . THR A 1 239 ? 2.954 -17.781 -1.211 1.00 85.06 239 THR A N 1
ATOM 1878 C CA . THR A 1 239 ? 3.613 -16.617 -1.812 1.00 85.06 239 THR A CA 1
ATOM 1879 C C . THR A 1 239 ? 3.115 -16.362 -3.237 1.00 85.06 239 THR A C 1
ATOM 1881 O O . THR A 1 239 ? 3.138 -17.266 -4.069 1.00 85.06 239 THR A O 1
ATOM 1884 N N . GLY A 1 240 ? 2.683 -15.128 -3.502 1.00 81.44 240 GLY A N 1
ATOM 1885 C CA . GLY A 1 240 ? 2.088 -14.702 -4.770 1.00 81.44 240 GLY A CA 1
ATOM 1886 C C . GLY A 1 240 ? 0.573 -14.908 -4.871 1.00 81.44 240 GLY A C 1
ATOM 1887 O O . GLY A 1 240 ? -0.025 -14.417 -5.822 1.00 81.44 240 GLY A O 1
ATOM 1888 N N . GLU A 1 241 ? -0.064 -15.591 -3.914 1.00 79.50 241 GLU A N 1
ATOM 1889 C CA . GLU A 1 241 ? -1.522 -15.748 -3.884 1.00 79.50 241 GLU A CA 1
ATOM 1890 C C . GLU A 1 241 ? -2.212 -14.543 -3.238 1.00 79.50 241 GLU A C 1
ATOM 1892 O O . GLU A 1 241 ? -1.699 -13.913 -2.307 1.00 79.50 241 GLU A O 1
ATOM 1897 N N . GLU A 1 242 ? -3.419 -14.255 -3.719 1.00 85.00 242 GLU A N 1
ATOM 1898 C CA . GLU A 1 242 ? -4.287 -13.240 -3.138 1.00 85.00 242 GLU A CA 1
ATOM 1899 C C . GLU A 1 242 ? -4.952 -13.717 -1.849 1.00 85.00 242 GLU A C 1
ATOM 1901 O O . GLU A 1 242 ? -5.351 -14.873 -1.693 1.00 85.00 242 GLU A O 1
ATOM 1906 N N . ILE A 1 243 ? -5.128 -12.778 -0.930 1.00 84.38 243 ILE A N 1
ATOM 1907 C CA . ILE A 1 243 ? -5.709 -13.000 0.382 1.00 84.38 243 ILE A CA 1
ATOM 1908 C C . ILE A 1 243 ? -7.163 -12.531 0.359 1.00 84.38 243 ILE A C 1
ATOM 1910 O O . ILE A 1 243 ? -7.452 -11.345 0.202 1.00 84.38 243 ILE A O 1
ATOM 1914 N N . ALA A 1 244 ? -8.094 -13.464 0.551 1.00 86.75 244 ALA A N 1
ATOM 1915 C CA . ALA A 1 244 ? -9.514 -13.145 0.641 1.00 86.75 244 ALA A CA 1
ATOM 1916 C C . ALA A 1 244 ? -9.845 -12.385 1.939 1.00 86.75 244 ALA A C 1
ATOM 1918 O O . ALA A 1 244 ? -9.442 -12.781 3.036 1.00 86.75 244 ALA A O 1
ATOM 1919 N N . TYR A 1 245 ? -10.675 -11.348 1.840 1.00 90.56 245 TYR A N 1
ATOM 1920 C CA . TYR A 1 245 ? -11.162 -10.575 2.988 1.00 90.56 245 TYR A CA 1
ATOM 1921 C C . TYR A 1 245 ? -12.038 -11.395 3.944 1.00 90.56 245 TYR A C 1
ATOM 1923 O O . TYR A 1 245 ? -12.207 -11.024 5.103 1.00 90.56 245 TYR A O 1
ATOM 1931 N N . GLU A 1 246 ? -12.546 -12.556 3.517 1.00 85.56 246 GLU A N 1
ATOM 1932 C CA . GLU A 1 246 ? -13.276 -13.488 4.386 1.00 85.56 246 GLU A CA 1
ATOM 1933 C C . GLU A 1 246 ? -12.452 -13.966 5.592 1.00 85.56 246 GLU A C 1
ATOM 1935 O O . GLU A 1 246 ? -13.027 -14.374 6.609 1.00 85.56 246 GLU A O 1
ATOM 1940 N N . TYR A 1 247 ? -11.118 -13.874 5.518 1.00 86.81 247 TYR A N 1
ATOM 1941 C CA . TYR A 1 247 ? -10.242 -14.154 6.650 1.00 86.81 247 TYR A CA 1
ATOM 1942 C C . TYR A 1 247 ? -10.308 -13.097 7.761 1.00 86.81 247 TYR A C 1
ATOM 1944 O O . TYR A 1 247 ? -9.868 -13.376 8.875 1.00 86.81 247 TYR A O 1
ATOM 1952 N N . ALA A 1 248 ? -10.898 -11.921 7.519 1.00 91.62 248 ALA A N 1
ATOM 1953 C CA . ALA A 1 248 ? -10.974 -10.834 8.497 1.00 91.62 248 ALA A CA 1
ATOM 1954 C C . ALA A 1 248 ? -11.642 -11.241 9.821 1.00 91.62 248 ALA A C 1
ATOM 1956 O O . ALA A 1 248 ? -11.250 -10.781 10.889 1.00 91.62 248 ALA A O 1
ATOM 1957 N N . LYS A 1 249 ? -12.613 -12.164 9.776 1.00 87.25 249 LYS A N 1
ATOM 1958 C CA . LYS A 1 249 ? -13.285 -12.702 10.975 1.00 87.25 249 LYS A CA 1
ATOM 1959 C C . LYS A 1 249 ? -12.373 -13.530 11.888 1.00 87.25 249 LYS A C 1
ATOM 1961 O O . LYS A 1 249 ? -12.783 -13.865 12.994 1.00 87.25 249 LYS A O 1
ATOM 1966 N N . PHE A 1 250 ? -11.182 -13.888 11.411 1.00 89.56 250 PHE A N 1
ATOM 1967 C CA . PHE A 1 250 ? -10.185 -14.662 12.142 1.00 89.56 250 PHE A CA 1
ATOM 1968 C C . PHE A 1 250 ? -8.979 -13.826 12.581 1.00 89.56 250 PHE A C 1
ATOM 1970 O O . PHE A 1 250 ? -8.027 -14.411 13.092 1.00 89.56 250 PHE A O 1
ATOM 1977 N N . LEU A 1 251 ? -9.002 -12.500 12.384 1.00 92.88 251 LEU A N 1
ATOM 1978 C CA . LEU A 1 251 ? -7.938 -11.636 12.889 1.00 92.88 251 LEU A CA 1
ATOM 1979 C C . LEU A 1 251 ? -7.792 -11.803 14.404 1.00 92.88 251 LEU A C 1
ATOM 1981 O O . LEU A 1 251 ? -8.788 -11.802 15.135 1.00 92.88 251 LEU A O 1
ATOM 1985 N N . ALA A 1 252 ? -6.551 -11.909 14.880 1.00 92.00 252 ALA A N 1
ATOM 1986 C CA . ALA A 1 252 ? -6.265 -12.163 16.293 1.00 92.00 252 ALA A CA 1
ATOM 1987 C C . ALA A 1 252 ? -6.786 -11.058 17.230 1.00 92.00 252 ALA A C 1
ATOM 1989 O O . ALA A 1 252 ? -7.076 -11.310 18.403 1.00 92.00 252 ALA A O 1
ATOM 1990 N N . LYS A 1 253 ? -6.908 -9.828 16.720 1.00 94.56 253 LYS A N 1
ATOM 1991 C CA . LYS A 1 253 ? -7.456 -8.678 17.440 1.00 94.56 253 LYS A CA 1
ATOM 1992 C C . LYS A 1 253 ? -8.486 -7.982 16.563 1.00 94.56 253 LYS A C 1
ATOM 1994 O O . LYS A 1 253 ? -8.202 -7.661 15.414 1.00 94.56 253 LYS A O 1
ATOM 1999 N N . LEU A 1 254 ? -9.663 -7.718 17.123 1.00 91.62 254 LEU A N 1
ATOM 2000 C CA . LEU A 1 254 ? -10.765 -7.045 16.440 1.00 91.62 254 LEU A CA 1
ATOM 2001 C C . LEU A 1 254 ? -11.450 -6.053 17.392 1.00 91.62 254 LEU A C 1
ATOM 2003 O O . LEU A 1 254 ? -11.512 -6.316 18.599 1.00 91.62 254 LEU A O 1
ATOM 2007 N N . PRO A 1 255 ? -11.984 -4.930 16.884 1.00 91.06 255 PRO A N 1
ATOM 2008 C CA . PRO A 1 255 ? -12.814 -4.034 17.675 1.00 91.06 255 PRO A CA 1
ATOM 2009 C C . PRO A 1 255 ? -14.114 -4.737 18.089 1.00 91.06 255 PRO A C 1
ATOM 2011 O O . PRO A 1 255 ? -14.617 -5.630 17.399 1.00 91.06 255 PRO A O 1
ATOM 2014 N N . ALA A 1 256 ? -14.685 -4.317 19.219 1.00 83.44 256 ALA A N 1
ATOM 2015 C CA . ALA A 1 256 ? -15.995 -4.799 19.640 1.00 83.44 256 ALA A CA 1
ATOM 2016 C C . ALA A 1 256 ? -17.037 -4.460 18.562 1.00 83.44 256 ALA A C 1
ATOM 2018 O O . ALA A 1 256 ? -17.108 -3.318 18.102 1.00 83.44 256 ALA A O 1
ATOM 2019 N N . LYS A 1 257 ? -17.856 -5.441 18.158 1.00 65.50 257 LYS A N 1
ATOM 2020 C CA . LYS A 1 257 ? -18.976 -5.169 17.252 1.00 65.50 257 LYS A CA 1
ATOM 2021 C C . LYS A 1 257 ? -19.920 -4.191 17.948 1.00 65.50 257 LYS A C 1
ATOM 2023 O O . LYS A 1 257 ? -20.424 -4.495 19.028 1.00 65.50 257 LYS A O 1
ATOM 2028 N N . LYS A 1 258 ? -20.153 -3.027 17.337 1.00 59.03 258 LYS A N 1
ATOM 2029 C CA . LYS A 1 258 ? -21.301 -2.194 17.702 1.00 59.03 258 LYS A CA 1
ATOM 2030 C C . LYS A 1 258 ? -22.539 -3.009 17.320 1.00 59.03 258 LYS A C 1
ATOM 2032 O O . LYS A 1 258 ? -22.690 -3.353 16.149 1.00 59.03 258 LYS A O 1
ATOM 2037 N N . GLY A 1 259 ? -23.274 -3.456 18.338 1.00 47.44 259 GLY A N 1
ATOM 2038 C CA . GLY A 1 259 ? -24.498 -4.246 18.189 1.00 47.44 259 GLY A CA 1
ATOM 2039 C C . GLY A 1 259 ? -25.637 -3.454 17.575 1.00 47.44 259 GLY A C 1
ATOM 2040 O O . GLY A 1 259 ? -25.542 -2.206 17.554 1.00 47.44 259 GLY A O 1
#

Radius of gyration: 27.38 Å; chains: 1; bounding box: 63×44×76 Å

Secondary structure (DSSP, 8-state):
-------PPPPHHHHHHHHHHHHHHHHHHHS----HHHHHHHHHHHHHHHHHHHHHHHHHHHHS--HHHHHHHHHHHHHHHTTS-------S-----STTTTTS---HHHHHHHHHHHHHH-TT-BHHHHHHHHHHHHHHHHHHHSS-SS---EEEETTEEEETTHHHHHHHHHHTTSEEEEEETTEEEEEE-TT---SS--HHHHHHHHHHHHHHTTS-HHHHHHHHHHSHHHHTS-TTPBPPGGGGGG-SS-PPP--

Foldseek 3Di:
DDDDDDDDDDPVVVLQVVLVVVQVVCCVPVVDGDDSVVSSVVVVVVVVVVVVVVVVVVVVCVVPNDPVRVVVVVVVVVVVVLPDDDDDDDDDDQPDQDQQLLRDGADLLQVLQLLLLLQAQFPQDFPLLSQLLQVQLQLQCCVQPVGGRGSFWWFQAPLAIGTPVNVSSVVVCCVVQLWPWDADPNITGIHGGPNNRHPRDDPSSVVSSVVSCVPRRHDDSVVSSVLRCPQPQNVVDDGGDIGGSVSSVRRPDHDDHPD

Sequence (259 aa):
MKTSTITFEIPESRLQSLTAELQDSIKADCGTEYPLSTIRNSVVDWLGSRLDVLLEDAFDRLTSPSFEDARDFARMLDEGEKKAEIPKVADAAIGAVNIFTGHRTFSLEKMAAMVSYFAERTNDLYKTKLNKLLFYADFTNYYTLGKSISGSRYVHLPYGPVPDAYEETLETLNHYGVVDVSKENSADLIRSGENAAKESLNPEEIATLDWIAENYGSMSASQLTEISHREMAYANTRTGEEIAYEYAKFLAKLPAKKG

pLDDT: mean 80.29, std 17.94, range [30.11, 98.5]